Protein AF-A0AAV5U5D6-F1 (afdb_monomer_lite)

InterPro domains:
  IPR008250 P-type ATPase, A domain superfamily [SSF81653] (46-178)

pLDDT: mean 78.13, std 19.95, range [29.25, 97.38]

Sequence (216 aa):
QSSGNVTSRKIIIGVAEGLPNKIATTKFNPQTSPYGPQSCSLPLLLQAGMIVYVTKGVSFPADLVLLSSSEPAGIAYIETSNLDGETNLKIRKGLPQTAALVHYDQITTELRDTPVYCEQPNKRLYSFQGSMQLAVRGGGASLLFLSDKSMFLQRGARLRNTDWVYGLVVYAGKETKCMLNSVQTKRKIARIHRLANYLMVCQFGMLLMATITYTY

Structure (mmCIF, N/CA/C/O backbone):
data_AF-A0AAV5U5D6-F1
#
_entry.id   AF-A0AAV5U5D6-F1
#
loop_
_atom_site.group_PDB
_atom_site.id
_atom_site.type_symbol
_atom_site.label_atom_id
_atom_site.label_alt_id
_atom_site.label_comp_id
_atom_site.label_asym_id
_atom_site.label_entity_id
_atom_site.label_seq_id
_atom_site.pdbx_PDB_ins_code
_atom_site.Cartn_x
_atom_site.Cartn_y
_atom_site.Cartn_z
_atom_site.occupancy
_atom_site.B_iso_or_equiv
_atom_site.auth_seq_id
_atom_site.auth_comp_id
_atom_site.auth_asym_id
_atom_site.auth_atom_id
_atom_site.pdbx_PDB_model_num
ATOM 1 N N . GLN A 1 1 ? 22.439 24.028 0.280 1.00 32.72 1 GLN A N 1
ATOM 2 C CA . GLN A 1 1 ? 20.984 23.882 0.517 1.00 32.72 1 GLN A CA 1
ATOM 3 C C . GLN A 1 1 ? 20.766 22.583 1.280 1.00 32.72 1 GLN A C 1
ATOM 5 O O . GLN A 1 1 ? 21.447 21.609 0.998 1.00 32.72 1 GLN A O 1
ATOM 10 N N . SER A 1 2 ? 19.961 22.639 2.338 1.00 32.94 2 SER A N 1
ATOM 11 C CA . SER A 1 2 ? 20.027 21.814 3.552 1.00 32.94 2 SER A CA 1
ATOM 12 C C . SER A 1 2 ? 19.988 20.292 3.354 1.00 32.94 2 SER A C 1
ATOM 14 O O . SER A 1 2 ? 18.965 19.731 2.962 1.00 32.94 2 SER A O 1
ATOM 16 N N . SER A 1 3 ? 21.069 19.634 3.775 1.00 35.28 3 SER A N 1
ATOM 17 C CA . SER A 1 3 ? 21.125 18.226 4.166 1.00 35.28 3 SER A CA 1
ATOM 18 C C . SER A 1 3 ? 20.273 18.004 5.424 1.00 35.28 3 SER A C 1
ATOM 20 O O . SER A 1 3 ? 20.767 18.027 6.551 1.00 35.28 3 SER A O 1
ATOM 22 N N . GLY A 1 4 ? 18.962 17.866 5.248 1.00 34.88 4 GLY A N 1
ATOM 23 C CA . GLY A 1 4 ? 18.071 17.436 6.318 1.00 34.88 4 GLY A CA 1
ATOM 24 C C . GLY A 1 4 ? 18.266 15.945 6.563 1.00 34.88 4 GLY A C 1
ATOM 25 O O . GLY A 1 4 ? 18.045 15.147 5.656 1.00 34.88 4 GLY A O 1
ATOM 26 N N . ASN A 1 5 ? 18.668 15.581 7.781 1.00 38.53 5 ASN A N 1
ATOM 27 C CA . ASN A 1 5 ? 18.588 14.225 8.323 1.00 38.53 5 ASN A CA 1
ATOM 28 C C . ASN A 1 5 ? 17.146 13.704 8.200 1.00 38.53 5 ASN A C 1
ATOM 30 O O . ASN A 1 5 ? 16.346 13.813 9.130 1.00 38.53 5 ASN A O 1
ATOM 34 N N . VAL A 1 6 ? 16.785 13.144 7.047 1.00 50.19 6 VAL A N 1
ATOM 35 C CA . VAL A 1 6 ? 15.585 12.322 6.935 1.00 50.19 6 VAL A CA 1
ATOM 36 C C . VAL A 1 6 ? 15.955 11.007 7.596 1.00 50.19 6 VAL A C 1
ATOM 38 O O . VAL A 1 6 ? 16.771 10.245 7.079 1.00 50.19 6 VAL A O 1
ATOM 41 N N . THR A 1 7 ? 15.393 10.781 8.778 1.00 54.94 7 THR A N 1
ATOM 42 C CA . THR A 1 7 ? 15.431 9.514 9.505 1.00 54.94 7 THR A CA 1
ATOM 43 C C . THR A 1 7 ? 14.813 8.429 8.621 1.00 54.94 7 THR A C 1
ATOM 45 O O . THR A 1 7 ? 13.613 8.165 8.653 1.00 54.94 7 THR A O 1
ATOM 48 N N . SER A 1 8 ? 15.630 7.871 7.734 1.00 68.00 8 SER A N 1
ATOM 49 C CA . SER A 1 8 ? 15.205 6.941 6.700 1.00 68.00 8 SER A CA 1
ATOM 50 C C . SER A 1 8 ? 15.254 5.522 7.249 1.00 68.00 8 SER A C 1
ATOM 52 O O . SER A 1 8 ? 16.261 5.066 7.790 1.00 68.00 8 SER A O 1
ATOM 54 N N . ARG A 1 9 ? 14.133 4.813 7.140 1.00 83.88 9 ARG A N 1
ATOM 55 C CA . ARG A 1 9 ? 14.055 3.387 7.439 1.00 83.88 9 ARG A CA 1
ATOM 56 C C . ARG A 1 9 ? 14.695 2.635 6.280 1.00 83.88 9 ARG A C 1
ATOM 58 O O . ARG A 1 9 ? 14.272 2.800 5.138 1.00 83.88 9 ARG A O 1
ATOM 65 N N . LYS A 1 10 ? 15.678 1.789 6.583 1.00 84.56 10 LYS A N 1
ATOM 66 C CA . LYS A 1 10 ? 16.226 0.822 5.630 1.00 84.56 10 LYS A CA 1
ATOM 67 C C . LYS A 1 10 ? 15.355 -0.435 5.629 1.00 84.56 10 LYS A C 1
ATOM 69 O O . LYS A 1 10 ? 15.105 -1.022 6.679 1.00 84.56 10 LYS A O 1
ATOM 74 N N . ILE A 1 11 ? 14.913 -0.838 4.450 1.00 84.31 11 ILE A N 1
ATOM 75 C CA . ILE A 1 11 ? 14.209 -2.083 4.154 1.00 84.31 11 ILE A CA 1
ATOM 76 C C . ILE A 1 11 ? 15.099 -2.856 3.184 1.00 84.31 11 ILE A C 1
ATOM 78 O O . ILE A 1 11 ? 15.658 -2.270 2.261 1.00 84.31 11 ILE A O 1
ATOM 82 N N . ILE A 1 12 ? 15.261 -4.155 3.394 1.00 80.94 12 ILE A N 1
ATOM 83 C CA . ILE A 1 12 ? 15.965 -5.027 2.451 1.00 80.94 12 ILE A CA 1
ATOM 84 C C . ILE A 1 12 ? 14.901 -5.869 1.764 1.00 80.94 12 ILE A C 1
ATOM 86 O O . ILE A 1 12 ? 14.032 -6.423 2.439 1.00 80.94 12 ILE A O 1
ATOM 90 N N . ILE A 1 13 ? 14.934 -5.916 0.433 1.00 81.75 13 ILE A N 1
ATOM 91 C CA . ILE A 1 13 ? 13.999 -6.741 -0.325 1.00 81.75 13 ILE A CA 1
ATOM 92 C C . ILE A 1 13 ? 14.334 -8.209 -0.062 1.00 81.75 13 ILE A C 1
ATOM 94 O O . ILE A 1 13 ? 15.381 -8.709 -0.469 1.00 81.75 13 ILE A O 1
ATOM 98 N N . GLY A 1 14 ? 13.431 -8.881 0.648 1.00 64.50 14 GLY A N 1
ATOM 99 C CA . GLY A 1 14 ? 13.545 -10.286 1.000 1.00 64.50 14 GLY A CA 1
ATOM 100 C C . GLY A 1 14 ? 12.638 -11.135 0.121 1.00 64.50 14 GLY A C 1
ATOM 101 O O . GLY A 1 14 ? 11.445 -10.858 -0.024 1.00 64.50 14 GLY A O 1
ATOM 102 N N . VAL A 1 15 ? 13.189 -12.215 -0.429 1.00 53.34 15 VAL A N 1
ATOM 103 C CA . VAL A 1 15 ? 12.381 -13.310 -0.972 1.00 53.34 15 VAL A CA 1
ATOM 104 C C . VAL A 1 15 ? 11.972 -14.169 0.220 1.00 53.34 15 VAL A C 1
ATOM 106 O O . VAL A 1 15 ? 12.831 -14.670 0.937 1.00 53.34 15 VAL A O 1
ATOM 109 N N . ALA A 1 16 ? 10.671 -14.307 0.480 1.00 45.00 16 ALA A N 1
ATOM 110 C CA . ALA A 1 16 ? 10.190 -15.119 1.594 1.00 45.00 16 ALA A CA 1
ATOM 111 C C . ALA A 1 16 ? 10.529 -16.601 1.353 1.00 45.00 16 ALA A C 1
ATOM 113 O O . ALA A 1 16 ? 9.818 -17.319 0.646 1.00 45.00 16 ALA A O 1
ATOM 114 N N . GLU A 1 17 ? 11.643 -17.066 1.912 1.00 37.22 17 GLU A N 1
ATOM 115 C CA . GLU A 1 17 ? 11.987 -18.481 1.957 1.00 37.22 17 GLU A CA 1
ATOM 116 C C . GLU A 1 17 ? 11.156 -19.140 3.071 1.00 37.22 17 GLU A C 1
ATOM 118 O O . GLU A 1 17 ? 11.328 -18.830 4.245 1.00 37.22 17 GLU A O 1
ATOM 123 N N . GLY A 1 18 ? 10.193 -20.002 2.707 1.00 35.28 18 GLY A N 1
ATOM 124 C CA . GLY A 1 18 ? 9.452 -20.831 3.673 1.00 35.28 18 GLY A CA 1
ATOM 125 C C . GLY A 1 18 ? 7.921 -20.716 3.696 1.00 35.28 18 GLY A C 1
ATOM 126 O O . GLY A 1 18 ? 7.297 -21.467 4.438 1.00 35.28 18 GLY A O 1
ATOM 127 N N . LEU A 1 19 ? 7.279 -19.861 2.887 1.00 38.91 19 LEU A N 1
ATOM 128 C CA . LEU A 1 19 ? 5.821 -19.947 2.688 1.00 38.91 19 LEU A CA 1
ATOM 129 C C . LEU A 1 19 ? 5.487 -20.883 1.509 1.00 38.91 19 LEU A C 1
ATOM 131 O O . LEU A 1 19 ? 5.973 -20.640 0.399 1.00 38.91 19 LEU A O 1
ATOM 135 N N . PRO A 1 20 ? 4.646 -21.923 1.695 1.00 33.41 20 PRO A N 1
ATOM 136 C CA . PRO A 1 20 ? 4.105 -22.682 0.576 1.00 33.41 20 PRO A CA 1
ATOM 137 C C . PRO A 1 20 ? 3.162 -21.744 -0.193 1.00 33.41 20 PRO A C 1
ATOM 139 O O . PRO A 1 20 ? 2.136 -21.324 0.338 1.00 33.41 20 PRO A O 1
ATOM 142 N N . ASN A 1 21 ? 3.555 -21.391 -1.423 1.00 37.56 21 ASN A N 1
ATOM 143 C CA . ASN A 1 21 ? 3.102 -20.258 -2.253 1.00 37.56 21 ASN A CA 1
ATOM 144 C C . ASN A 1 21 ? 3.881 -18.957 -1.967 1.00 37.56 21 ASN A C 1
ATOM 146 O O . ASN A 1 21 ? 3.427 -18.078 -1.243 1.00 37.56 21 ASN A O 1
ATOM 150 N N . LYS A 1 22 ? 5.075 -18.847 -2.573 1.00 37.44 22 LYS A N 1
ATOM 151 C CA . LYS A 1 22 ? 6.131 -17.818 -2.392 1.00 37.44 22 LYS A CA 1
ATOM 152 C C . LYS A 1 22 ? 5.816 -16.398 -2.893 1.00 37.44 22 LYS A C 1
ATOM 154 O O . LYS A 1 22 ? 6.703 -15.622 -3.248 1.00 37.44 22 LYS A O 1
ATOM 159 N N . ILE A 1 23 ? 4.553 -16.026 -2.881 1.00 40.62 23 ILE A N 1
ATOM 160 C CA . ILE A 1 23 ? 4.107 -14.641 -2.920 1.00 40.62 23 ILE A CA 1
ATOM 161 C C . ILE A 1 23 ? 2.974 -14.605 -1.903 1.00 40.62 23 ILE A C 1
ATOM 163 O O . ILE A 1 23 ? 2.219 -15.577 -1.819 1.00 40.62 23 ILE A O 1
ATOM 167 N N . ALA A 1 24 ? 2.780 -13.513 -1.161 1.00 41.91 24 ALA A N 1
ATOM 168 C CA . ALA A 1 24 ? 1.456 -13.241 -0.601 1.00 41.91 24 ALA A CA 1
ATOM 169 C C . ALA A 1 24 ? 0.502 -13.007 -1.784 1.00 41.91 24 ALA A C 1
ATOM 171 O O . ALA A 1 24 ? 0.127 -11.891 -2.125 1.00 41.91 24 ALA A O 1
ATOM 172 N N . THR A 1 25 ? 0.224 -14.089 -2.499 1.00 35.09 25 THR A N 1
ATOM 173 C CA . THR A 1 25 ? -0.679 -14.182 -3.610 1.00 35.09 25 THR A CA 1
ATOM 174 C C . THR A 1 25 ? -1.988 -14.174 -2.875 1.00 35.09 25 THR A C 1
ATOM 176 O O . THR A 1 25 ? -2.384 -15.168 -2.269 1.00 35.09 25 THR A O 1
ATOM 179 N N . THR A 1 26 ? -2.673 -13.046 -2.893 1.00 34.69 26 THR A N 1
ATOM 180 C CA . THR A 1 26 ? -4.101 -13.007 -2.614 1.00 34.69 26 THR A CA 1
ATOM 181 C C . THR A 1 26 ? -4.854 -13.730 -3.741 1.00 34.69 26 THR A C 1
ATOM 183 O O . THR A 1 26 ? -5.812 -13.214 -4.298 1.00 34.69 26 THR A O 1
ATOM 186 N N . LYS A 1 27 ? -4.466 -14.969 -4.080 1.00 30.98 27 LYS A N 1
ATOM 187 C CA . LYS A 1 27 ? -5.416 -15.955 -4.585 1.00 30.98 27 LYS A CA 1
ATOM 188 C C . LYS A 1 27 ? -6.110 -16.514 -3.351 1.00 30.98 27 LYS A C 1
ATOM 190 O O . LYS A 1 27 ? -5.747 -17.559 -2.823 1.00 30.98 27 LYS A O 1
ATOM 195 N N . PHE A 1 28 ? -7.078 -15.752 -2.850 1.00 35.19 28 PHE A N 1
ATOM 196 C CA . PHE A 1 28 ? -8.050 -16.269 -1.900 1.00 35.19 28 PHE A CA 1
ATOM 197 C C . PHE A 1 28 ? -8.849 -17.357 -2.626 1.00 35.19 28 PHE A C 1
ATOM 199 O O . PHE A 1 28 ? -9.704 -17.047 -3.452 1.00 35.19 28 PHE A O 1
ATOM 206 N N . ASN A 1 29 ? -8.516 -18.625 -2.376 1.00 32.53 29 ASN A N 1
ATOM 207 C CA . ASN A 1 29 ? -9.376 -19.748 -2.723 1.00 32.53 29 ASN A CA 1
ATOM 208 C C . ASN A 1 29 ? -10.283 -20.024 -1.509 1.00 32.53 29 ASN A C 1
ATOM 210 O O . ASN A 1 29 ? -9.790 -20.552 -0.508 1.00 32.53 29 ASN A O 1
ATOM 214 N N . PRO A 1 30 ? -11.578 -19.659 -1.554 1.00 35.41 30 PRO A N 1
ATOM 215 C CA . PRO A 1 30 ? -12.487 -19.809 -0.417 1.00 35.41 30 PRO A CA 1
ATOM 216 C C . PRO A 1 30 ? -12.684 -21.262 0.035 1.00 35.41 30 PRO A C 1
ATOM 218 O O . PRO A 1 30 ? -13.179 -21.476 1.137 1.00 35.41 30 PRO A O 1
ATOM 221 N N . GLN A 1 31 ? -12.308 -22.254 -0.781 1.00 34.28 31 GLN A N 1
ATOM 222 C CA . GLN A 1 31 ? -12.558 -23.669 -0.488 1.00 34.28 31 GLN A CA 1
ATOM 223 C C . GLN A 1 31 ? -11.378 -24.426 0.139 1.00 34.28 31 GLN A C 1
ATOM 225 O O . GLN A 1 31 ? -11.575 -25.528 0.637 1.00 34.28 31 GLN A O 1
ATOM 230 N N . THR A 1 32 ? -10.168 -23.856 0.169 1.00 37.34 32 THR A N 1
ATOM 231 C CA . THR A 1 32 ? -8.974 -24.520 0.743 1.00 37.34 32 THR A CA 1
ATOM 232 C C . THR A 1 32 ? -8.422 -23.818 1.984 1.00 37.34 32 THR A C 1
ATOM 234 O O . THR A 1 32 ? -7.320 -24.127 2.431 1.00 37.34 32 THR A O 1
ATOM 237 N N . SER A 1 33 ? -9.152 -22.846 2.539 1.00 33.34 33 SER A N 1
ATOM 238 C CA . SER A 1 33 ? -8.750 -22.160 3.768 1.00 33.34 33 SER A CA 1
ATOM 239 C C . SER A 1 33 ? -9.147 -22.995 4.994 1.00 33.34 33 SER A C 1
ATOM 241 O O . SER A 1 33 ? -10.335 -23.272 5.158 1.00 33.34 33 SER A O 1
ATOM 243 N N . PRO A 1 34 ? -8.213 -23.344 5.902 1.00 31.61 34 PRO A N 1
ATOM 244 C CA . PRO A 1 34 ? -8.546 -24.001 7.172 1.00 31.61 34 PRO A CA 1
ATOM 245 C C . PRO A 1 34 ? -9.356 -23.097 8.124 1.00 31.61 34 PRO A C 1
ATOM 247 O O . PRO 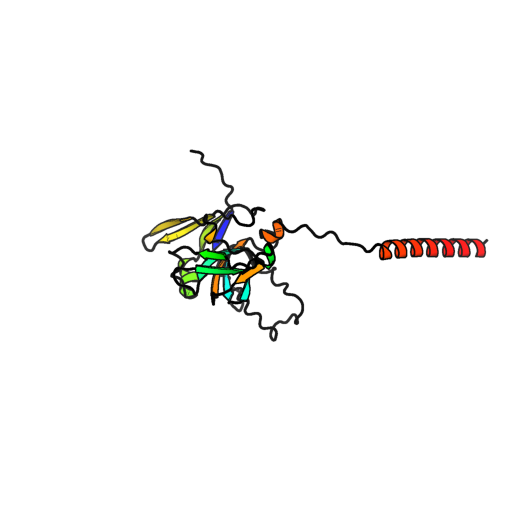A 1 34 ? -9.842 -23.555 9.153 1.00 31.61 34 PRO A O 1
ATOM 250 N N . TYR A 1 35 ? -9.536 -21.822 7.768 1.00 30.12 35 TYR A N 1
ATOM 251 C CA . TYR A 1 35 ? -10.396 -20.859 8.447 1.00 30.12 35 TYR A CA 1
ATOM 252 C C . TYR A 1 35 ? -11.521 -20.479 7.478 1.00 30.12 35 TYR A C 1
ATOM 254 O O . TYR A 1 35 ? -11.240 -19.922 6.417 1.00 30.12 35 TYR A O 1
ATOM 262 N N . GLY A 1 36 ? -12.764 -20.848 7.797 1.00 29.25 36 GLY A N 1
ATOM 263 C CA . GLY A 1 36 ? -13.935 -20.740 6.916 1.00 29.25 36 GLY A CA 1
ATOM 264 C C . GLY A 1 36 ? -14.277 -19.325 6.396 1.00 29.25 36 GLY A C 1
ATOM 265 O O . GLY A 1 36 ? -13.514 -18.375 6.561 1.00 29.25 36 GLY A O 1
ATOM 266 N N . PRO A 1 37 ? -15.449 -19.142 5.758 1.00 29.48 37 PRO A N 1
ATOM 267 C CA . PRO A 1 37 ? -15.740 -18.013 4.866 1.00 29.48 37 PRO A CA 1
ATOM 268 C C . PRO A 1 37 ? -16.095 -16.692 5.581 1.00 29.48 37 PRO A C 1
ATOM 270 O O . PRO A 1 37 ? -16.902 -15.914 5.079 1.00 29.48 37 PRO A O 1
ATOM 273 N N . GLN A 1 38 ? -15.519 -16.403 6.750 1.00 30.67 38 GLN A N 1
ATOM 274 C CA . GLN A 1 38 ? -15.845 -15.207 7.529 1.00 30.67 38 GLN A CA 1
ATOM 275 C C . GLN A 1 38 ? -14.588 -14.382 7.826 1.00 30.67 38 GLN A C 1
ATOM 277 O O . GLN A 1 38 ? -13.703 -14.799 8.566 1.00 30.67 38 GLN A O 1
ATOM 282 N N . SER A 1 39 ? -14.568 -13.166 7.269 1.00 29.84 39 SER A N 1
ATOM 283 C CA . SER A 1 39 ? -13.652 -12.050 7.558 1.00 29.84 39 SER A CA 1
ATOM 284 C C . SER A 1 39 ? -12.154 -12.306 7.334 1.00 29.84 39 SER A C 1
ATOM 286 O O . SER A 1 39 ? -11.458 -12.875 8.165 1.00 29.84 39 SER A O 1
ATOM 288 N N . CYS A 1 40 ? -11.632 -11.772 6.224 1.00 36.31 40 CYS A N 1
ATOM 289 C CA . CYS A 1 40 ? -10.206 -11.679 5.912 1.00 36.31 40 CYS A CA 1
ATOM 290 C C . CYS A 1 40 ? -9.388 -11.060 7.063 1.00 36.31 40 CYS A C 1
ATOM 292 O O . CYS A 1 40 ? -9.195 -9.845 7.117 1.00 36.31 40 CYS A O 1
ATOM 294 N N . SER A 1 41 ? -8.823 -11.893 7.934 1.00 38.28 41 SER A N 1
ATOM 295 C CA . SER A 1 41 ? -7.729 -11.530 8.834 1.00 38.28 41 SER A CA 1
ATOM 296 C C . SER A 1 41 ? -6.426 -12.202 8.384 1.00 38.28 41 SER A C 1
ATOM 298 O O . SER A 1 41 ? -5.793 -12.939 9.130 1.00 38.28 41 SER A O 1
ATOM 300 N N . LEU A 1 42 ? -5.988 -11.884 7.162 1.00 47.47 42 LEU A N 1
ATOM 301 C CA . LEU A 1 42 ? -4.634 -12.149 6.654 1.00 47.47 42 LEU A CA 1
ATOM 302 C C . LEU A 1 42 ? -3.558 -11.059 6.952 1.00 47.47 42 LEU A C 1
ATOM 304 O O . LEU A 1 42 ? -2.478 -11.161 6.375 1.00 47.47 42 LEU A O 1
ATOM 308 N N . PRO A 1 43 ? -3.731 -10.014 7.806 1.00 47.50 43 PRO A N 1
ATOM 309 C CA . PRO A 1 43 ? -2.700 -8.981 7.955 1.00 47.50 43 PRO A CA 1
ATOM 310 C C . PRO A 1 43 ? -1.512 -9.394 8.847 1.00 47.50 43 PRO A C 1
ATOM 312 O O . PRO A 1 43 ? -0.701 -8.532 9.170 1.00 47.50 43 PRO A O 1
ATOM 315 N N . LEU A 1 44 ? -1.398 -10.661 9.273 1.00 50.03 44 LEU A N 1
ATOM 316 C CA . LEU A 1 44 ? -0.410 -11.077 10.281 1.00 50.03 44 LEU A CA 1
ATOM 317 C C . LEU A 1 44 ? 0.936 -11.583 9.727 1.00 50.03 44 LEU A C 1
ATOM 319 O O . LEU A 1 44 ? 1.887 -11.667 10.495 1.00 50.03 44 LEU A O 1
ATOM 323 N N . LEU A 1 45 ? 1.043 -11.891 8.428 1.00 67.75 45 LEU A N 1
ATOM 324 C CA . LEU A 1 45 ? 2.276 -12.446 7.832 1.00 67.75 45 LEU A CA 1
ATOM 325 C C . LEU A 1 45 ? 3.028 -11.482 6.905 1.00 67.75 45 LEU A C 1
ATOM 327 O O . LEU A 1 45 ? 4.156 -11.767 6.517 1.00 67.75 45 LEU A O 1
ATOM 331 N N . LEU A 1 46 ? 2.426 -10.352 6.531 1.00 77.25 46 LEU A N 1
ATOM 332 C CA . LEU A 1 46 ? 3.072 -9.388 5.642 1.00 77.25 46 LEU A CA 1
ATOM 333 C C . LEU A 1 46 ? 4.062 -8.521 6.418 1.00 77.25 46 LEU A C 1
ATOM 335 O O . LEU A 1 46 ? 3.696 -7.882 7.405 1.00 77.25 46 LEU A O 1
ATOM 339 N N . GLN A 1 47 ? 5.295 -8.460 5.929 1.00 83.94 47 GLN A N 1
ATOM 340 C CA . GLN A 1 47 ? 6.364 -7.632 6.475 1.00 83.94 47 GLN A CA 1
ATOM 341 C C . GLN A 1 47 ? 6.917 -6.688 5.404 1.00 83.94 47 GLN A C 1
ATOM 343 O O . GLN A 1 47 ? 6.816 -6.947 4.202 1.00 83.94 47 GLN A O 1
ATOM 348 N N . ALA A 1 48 ? 7.490 -5.569 5.850 1.00 86.19 48 ALA A N 1
ATOM 349 C CA . ALA A 1 48 ? 8.188 -4.643 4.967 1.00 86.19 48 ALA A CA 1
ATOM 350 C C . ALA A 1 48 ? 9.376 -5.350 4.294 1.00 86.19 48 ALA A C 1
ATOM 352 O O . ALA A 1 48 ? 10.123 -6.061 4.961 1.00 86.19 48 ALA A O 1
ATOM 353 N N . GLY A 1 49 ? 9.545 -5.152 2.986 1.00 84.12 49 GLY A N 1
ATOM 354 C CA . GLY A 1 49 ? 10.579 -5.817 2.184 1.00 84.12 49 GLY A CA 1
ATOM 355 C C . GLY A 1 49 ? 10.085 -7.018 1.379 1.00 84.12 49 GLY A C 1
ATOM 356 O O . GLY A 1 49 ? 10.813 -7.499 0.517 1.00 84.12 49 GLY A O 1
ATOM 357 N N . MET A 1 50 ? 8.850 -7.480 1.596 1.00 84.31 50 MET A N 1
ATOM 358 C CA . MET A 1 50 ? 8.257 -8.547 0.785 1.00 84.31 50 MET A CA 1
ATOM 359 C C . MET A 1 50 ? 7.714 -8.011 -0.543 1.00 84.31 50 MET A C 1
ATOM 361 O O . MET A 1 50 ? 7.103 -6.942 -0.589 1.00 84.31 50 MET A O 1
ATOM 365 N N . ILE A 1 51 ? 7.858 -8.796 -1.610 1.00 84.88 51 ILE A N 1
ATOM 366 C CA . ILE A 1 51 ? 7.185 -8.549 -2.890 1.00 84.88 51 ILE A CA 1
ATOM 367 C C . ILE A 1 51 ? 5.832 -9.266 -2.886 1.00 84.88 51 ILE A C 1
ATOM 369 O O . ILE A 1 51 ? 5.731 -10.440 -2.523 1.00 84.88 51 ILE A O 1
ATOM 373 N N . VAL A 1 52 ? 4.786 -8.559 -3.302 1.00 85.31 52 VAL A N 1
ATOM 374 C CA . VAL A 1 52 ? 3.426 -9.087 -3.423 1.00 85.31 52 VAL A CA 1
ATOM 375 C C . VAL A 1 52 ? 2.933 -8.986 -4.858 1.00 85.31 52 VAL A C 1
ATOM 377 O O . VAL A 1 52 ? 3.262 -8.045 -5.576 1.00 85.31 52 VAL A O 1
ATOM 380 N N . TYR A 1 53 ? 2.122 -9.959 -5.256 1.00 86.12 53 TYR A N 1
ATOM 381 C CA . TYR A 1 53 ? 1.454 -10.011 -6.549 1.00 86.12 53 TYR A CA 1
ATOM 382 C C . TYR A 1 53 ? -0.039 -9.854 -6.316 1.00 86.12 53 TYR A C 1
ATOM 384 O O . TYR A 1 53 ? -0.649 -10.658 -5.604 1.00 86.12 53 TYR A O 1
ATOM 392 N N . VAL A 1 54 ? -0.615 -8.807 -6.894 1.00 85.75 54 VAL A N 1
ATOM 393 C CA . VAL A 1 54 ? -2.023 -8.458 -6.706 1.00 85.75 54 VAL A CA 1
ATOM 394 C C . VAL A 1 54 ? -2.724 -8.502 -8.049 1.00 85.75 54 VAL A C 1
ATOM 396 O O . VAL A 1 54 ? -2.260 -7.908 -9.015 1.00 85.75 54 VAL A O 1
ATOM 399 N N . THR A 1 55 ? -3.845 -9.213 -8.096 1.00 88.75 55 THR A N 1
ATOM 400 C CA . THR A 1 55 ? -4.670 -9.386 -9.292 1.00 88.75 55 THR A CA 1
ATOM 401 C C . THR A 1 55 ? -5.808 -8.369 -9.349 1.00 88.75 55 THR A C 1
ATOM 403 O O . THR A 1 55 ? -6.187 -7.747 -8.349 1.00 88.75 55 THR A O 1
ATOM 406 N N . LYS A 1 56 ? -6.370 -8.196 -10.544 1.00 88.69 56 LYS A N 1
ATOM 407 C CA . LYS A 1 56 ? -7.492 -7.295 -10.814 1.00 88.69 56 LYS A CA 1
ATOM 408 C C . LYS A 1 56 ? -8.659 -7.511 -9.863 1.00 88.69 56 LYS A C 1
ATOM 410 O O . LYS A 1 56 ? -9.092 -8.632 -9.610 1.00 88.69 56 LYS A O 1
ATOM 415 N N . GLY A 1 57 ? -9.222 -6.409 -9.380 1.00 86.38 57 GLY A N 1
ATOM 416 C CA . GLY A 1 57 ? -10.398 -6.426 -8.522 1.00 86.38 57 GLY A CA 1
ATOM 417 C C . GLY A 1 57 ? -10.113 -6.799 -7.069 1.00 86.38 57 GLY A C 1
ATOM 418 O O . GLY A 1 57 ? -11.071 -6.879 -6.299 1.00 86.38 57 GLY A O 1
ATOM 419 N N . VAL A 1 58 ? -8.852 -6.968 -6.664 1.00 87.56 58 VAL A N 1
ATOM 420 C CA . VAL A 1 58 ? -8.456 -7.196 -5.268 1.00 87.56 58 VAL A CA 1
ATOM 421 C C . VAL A 1 58 ? -7.975 -5.887 -4.631 1.00 87.56 58 VAL A C 1
ATOM 423 O O . VAL A 1 58 ? -7.385 -5.031 -5.295 1.00 87.56 58 VAL A O 1
ATOM 426 N N . SER A 1 59 ? -8.260 -5.708 -3.339 1.00 88.69 59 SER A N 1
ATOM 427 C CA . SER A 1 59 ? -7.744 -4.583 -2.551 1.00 88.69 59 SER A CA 1
ATOM 428 C C . SER A 1 59 ? -6.333 -4.856 -2.037 1.00 88.69 59 SER A C 1
ATOM 430 O O . SER A 1 59 ? -6.028 -5.969 -1.607 1.00 88.69 59 SER A O 1
ATOM 432 N N . PHE A 1 60 ? -5.481 -3.831 -2.022 1.00 91.25 60 PHE A N 1
ATOM 433 C CA . PHE A 1 60 ? -4.110 -3.970 -1.538 1.00 91.25 60 PHE A CA 1
ATOM 434 C C . PHE A 1 60 ? -4.083 -4.291 -0.034 1.00 91.25 60 PHE A C 1
ATOM 436 O O . PHE A 1 60 ? -4.736 -3.594 0.753 1.00 91.25 60 PHE A O 1
ATOM 443 N N . PRO A 1 61 ? -3.330 -5.322 0.394 1.00 86.81 61 PRO A N 1
ATOM 444 C CA . PRO A 1 61 ? -3.320 -5.769 1.787 1.00 86.81 61 PRO A CA 1
ATOM 445 C C . PRO A 1 61 ? -2.447 -4.894 2.704 1.00 86.81 61 PRO A C 1
ATOM 447 O O . PRO A 1 61 ? -2.638 -4.884 3.920 1.00 86.81 61 PRO A O 1
ATOM 450 N N . ALA A 1 62 ? -1.503 -4.156 2.124 1.00 91.12 62 ALA A N 1
ATOM 451 C CA . ALA A 1 62 ? -0.517 -3.316 2.792 1.00 91.12 62 ALA A CA 1
ATOM 452 C C . ALA A 1 62 ? -0.217 -2.084 1.921 1.00 91.12 62 ALA A C 1
ATOM 454 O O . ALA A 1 62 ? -0.759 -1.969 0.821 1.00 91.12 62 ALA A O 1
ATOM 455 N N . ASP A 1 63 ? 0.619 -1.171 2.411 1.00 92.62 63 ASP A N 1
ATOM 456 C CA . ASP A 1 63 ? 1.083 -0.042 1.607 1.00 92.62 63 ASP A CA 1
ATOM 457 C C . ASP A 1 63 ? 2.264 -0.490 0.746 1.00 92.62 63 ASP A C 1
ATOM 459 O O . ASP A 1 63 ? 3.284 -0.955 1.271 1.00 92.62 63 ASP A O 1
ATOM 463 N N . LEU A 1 64 ? 2.111 -0.359 -0.570 1.00 92.31 64 LEU A N 1
ATOM 464 C CA . LEU A 1 64 ? 3.043 -0.888 -1.554 1.00 92.31 64 LEU A CA 1
ATOM 465 C C . LEU A 1 64 ? 3.650 0.222 -2.413 1.00 92.31 64 LEU A C 1
ATOM 467 O O . LEU A 1 64 ? 3.038 1.264 -2.648 1.00 92.31 64 LEU A O 1
ATOM 471 N N . VAL A 1 65 ? 4.831 -0.043 -2.953 1.00 92.62 65 VAL A N 1
ATOM 472 C CA . VAL A 1 65 ? 5.410 0.706 -4.073 1.00 92.62 65 VAL A CA 1
ATOM 473 C C . VAL A 1 65 ? 5.267 -0.132 -5.333 1.00 92.62 65 VAL A C 1
ATOM 475 O O . VAL A 1 65 ? 5.635 -1.307 -5.334 1.00 92.62 65 VAL A O 1
ATOM 478 N N . LEU A 1 66 ? 4.713 0.462 -6.390 1.00 92.94 66 LEU A N 1
ATOM 479 C CA . LEU A 1 66 ? 4.529 -0.200 -7.678 1.00 92.94 66 LEU A CA 1
ATOM 480 C C . LEU A 1 66 ? 5.888 -0.476 -8.335 1.00 92.94 66 LEU A C 1
ATOM 482 O O . LEU A 1 66 ? 6.631 0.456 -8.643 1.00 92.94 66 LEU A O 1
ATOM 486 N N . LEU A 1 67 ? 6.191 -1.756 -8.557 1.00 89.88 67 LEU A N 1
ATOM 487 C CA . LEU A 1 67 ? 7.400 -2.194 -9.255 1.00 89.88 67 LEU A CA 1
ATOM 488 C C . LEU A 1 67 ? 7.107 -2.421 -10.738 1.00 89.88 67 LEU A C 1
ATOM 490 O O . LEU A 1 67 ? 7.772 -1.854 -11.601 1.00 89.88 67 LEU A O 1
ATOM 494 N N . SER A 1 68 ? 6.093 -3.236 -11.020 1.00 90.19 68 SER A N 1
ATOM 495 C CA . SER A 1 68 ? 5.731 -3.672 -12.366 1.00 90.19 68 SER A CA 1
ATOM 496 C C . SER A 1 68 ? 4.229 -3.936 -12.452 1.00 90.19 68 SER A C 1
ATOM 498 O O . SER A 1 68 ? 3.566 -4.163 -11.436 1.00 90.19 68 SER A O 1
ATOM 500 N N . SER A 1 69 ? 3.686 -3.871 -13.660 1.00 92.12 69 SER A N 1
ATOM 501 C CA . SER A 1 69 ? 2.257 -3.962 -13.948 1.00 92.12 69 SER A CA 1
ATOM 502 C C . SER A 1 69 ? 2.024 -4.681 -15.272 1.00 92.12 69 SER A C 1
ATOM 504 O O . SER A 1 69 ? 2.926 -4.738 -16.106 1.00 92.12 69 SER A O 1
ATOM 506 N N . SER A 1 70 ? 0.807 -5.182 -15.480 1.00 91.00 70 SER A N 1
ATOM 507 C CA . SER A 1 70 ? 0.373 -5.737 -16.765 1.00 91.00 70 SER A CA 1
ATOM 508 C C . SER A 1 70 ? 0.275 -4.691 -17.878 1.00 91.00 70 SER A C 1
ATOM 510 O O . SER A 1 70 ? 0.383 -5.041 -19.049 1.00 91.00 70 SER A O 1
ATOM 512 N N . GLU A 1 71 ? 0.037 -3.423 -17.530 1.00 92.75 71 GLU A N 1
ATOM 513 C CA . GLU A 1 71 ? -0.100 -2.346 -18.514 1.00 92.75 71 GLU A CA 1
ATOM 514 C C . GLU A 1 71 ? 1.263 -1.853 -19.023 1.00 92.75 71 GLU A C 1
ATOM 516 O O . GLU A 1 71 ? 2.247 -1.821 -18.267 1.00 92.75 71 GLU A O 1
ATOM 521 N N . PRO A 1 72 ? 1.329 -1.374 -20.279 1.00 86.31 72 PRO A N 1
ATOM 522 C CA . PRO A 1 72 ? 2.550 -0.804 -20.829 1.00 86.31 72 PRO A CA 1
ATOM 523 C C . PRO A 1 72 ? 3.052 0.376 -19.985 1.00 86.31 72 PRO A C 1
ATOM 525 O O . PRO A 1 72 ? 2.287 1.114 -19.363 1.00 86.31 72 PRO A O 1
ATOM 528 N N . ALA A 1 73 ? 4.375 0.558 -19.974 1.00 83.94 73 ALA A N 1
ATOM 529 C CA . ALA A 1 73 ? 5.069 1.585 -19.190 1.00 83.94 73 ALA A CA 1
ATOM 530 C C . ALA A 1 73 ? 4.879 1.489 -17.658 1.00 83.94 73 ALA A C 1
ATOM 532 O O . ALA A 1 73 ? 5.144 2.466 -16.951 1.00 83.94 73 ALA A O 1
ATOM 533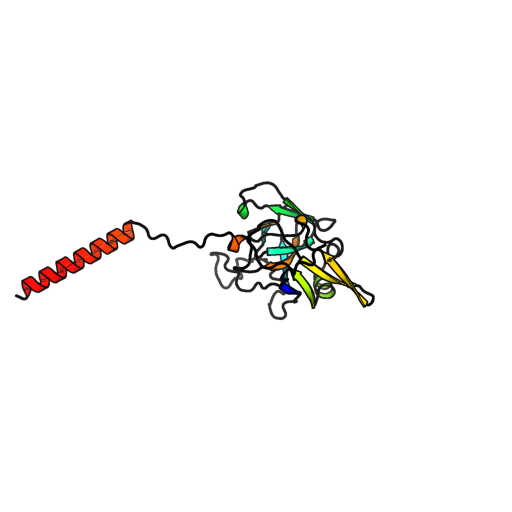 N N . GLY A 1 74 ? 4.450 0.330 -17.139 1.00 87.31 74 GLY A N 1
ATOM 534 C CA . GLY A 1 74 ? 4.335 0.081 -15.700 1.00 87.31 74 GLY A CA 1
ATOM 535 C C . GLY A 1 74 ? 3.231 0.903 -15.037 1.00 87.31 74 GLY A C 1
ATOM 536 O O . GLY A 1 74 ? 3.396 1.358 -13.904 1.00 87.31 74 GLY A O 1
ATOM 537 N N . ILE A 1 75 ? 2.134 1.152 -15.753 1.00 92.88 75 ILE A N 1
ATOM 538 C CA . ILE A 1 75 ? 0.990 1.923 -15.259 1.00 92.88 75 ILE A CA 1
ATOM 539 C C . ILE A 1 75 ? 0.026 1.002 -14.500 1.00 92.88 75 ILE A C 1
ATOM 541 O O . ILE A 1 75 ? -0.150 -0.153 -14.854 1.00 92.88 75 ILE A O 1
ATOM 545 N N . ALA A 1 76 ? -0.621 1.491 -13.449 1.00 93.88 76 ALA A N 1
ATOM 546 C CA . ALA A 1 76 ? -1.699 0.784 -12.770 1.00 93.88 76 ALA A CA 1
ATOM 547 C C . ALA A 1 76 ? -2.849 1.744 -12.470 1.00 93.88 76 ALA A C 1
ATOM 549 O O . ALA A 1 76 ? -2.622 2.873 -12.024 1.00 93.88 76 ALA A O 1
ATOM 550 N N . TYR A 1 77 ? -4.085 1.288 -12.662 1.00 94.81 77 TYR A N 1
ATOM 551 C CA . TYR A 1 77 ? -5.263 2.058 -12.277 1.00 94.81 77 TYR A CA 1
ATOM 552 C C . TYR A 1 77 ? -5.785 1.566 -10.930 1.00 94.81 77 TYR A C 1
ATOM 554 O O . TYR A 1 77 ? -6.033 0.376 -10.719 1.00 94.81 77 TYR A O 1
ATOM 562 N N . ILE A 1 78 ? -5.953 2.494 -9.992 1.00 94.06 78 ILE A N 1
ATOM 563 C CA . ILE A 1 78 ? -6.445 2.177 -8.654 1.00 94.06 78 ILE A CA 1
ATOM 564 C C . ILE A 1 78 ? -7.713 2.957 -8.342 1.00 94.06 78 ILE A C 1
ATOM 566 O O . ILE A 1 78 ? -7.843 4.134 -8.667 1.00 94.06 78 ILE A O 1
ATOM 570 N N . GLU A 1 79 ? -8.639 2.296 -7.670 1.00 93.31 79 GLU A N 1
ATOM 571 C CA . GLU A 1 79 ? -9.848 2.891 -7.119 1.00 93.31 79 GLU A CA 1
ATOM 572 C C . GLU A 1 79 ? -9.637 3.119 -5.615 1.00 93.31 79 GLU A C 1
ATOM 574 O O . GLU A 1 79 ? -9.271 2.187 -4.890 1.00 93.31 79 GLU A O 1
ATOM 579 N N . THR A 1 80 ? -9.846 4.351 -5.139 1.00 90.56 80 THR A N 1
ATOM 580 C CA . THR A 1 80 ? -9.668 4.723 -3.722 1.00 90.56 80 THR A CA 1
ATOM 581 C C . THR A 1 80 ? -10.980 4.939 -2.974 1.00 90.56 80 THR A C 1
ATOM 583 O O . THR A 1 80 ? -10.944 5.388 -1.835 1.00 90.56 80 THR A O 1
ATOM 586 N N . SER A 1 81 ? -12.116 4.521 -3.536 1.00 89.56 81 SER A N 1
ATOM 587 C CA . SER A 1 81 ? -13.452 4.679 -2.939 1.00 89.56 81 SER A CA 1
ATOM 588 C C . SER A 1 81 ? -13.547 4.200 -1.480 1.00 89.56 81 SER A C 1
ATOM 590 O O . SER A 1 81 ? -14.232 4.816 -0.670 1.00 89.56 81 SER A O 1
ATOM 592 N N . ASN A 1 82 ? -12.782 3.171 -1.098 1.00 83.88 82 ASN A N 1
ATOM 593 C CA . ASN A 1 82 ? -12.700 2.666 0.281 1.00 83.88 82 ASN A CA 1
ATOM 594 C C . ASN A 1 82 ? -11.917 3.558 1.270 1.00 83.88 82 ASN A C 1
ATOM 596 O O . ASN A 1 82 ? -11.975 3.318 2.475 1.00 83.88 82 ASN A O 1
ATOM 600 N N . LEU A 1 83 ? -11.121 4.511 0.783 1.00 83.12 83 LEU A N 1
ATOM 601 C CA . LEU A 1 83 ? -10.222 5.352 1.580 1.00 83.12 83 LEU A CA 1
ATOM 602 C C . LEU A 1 83 ? -10.733 6.784 1.711 1.00 83.12 83 LEU A C 1
ATOM 604 O O . LEU A 1 83 ? -10.762 7.320 2.815 1.00 83.12 83 LEU A O 1
ATOM 608 N N . ASP A 1 84 ? -11.094 7.395 0.586 1.00 83.69 84 ASP A N 1
ATOM 609 C CA . ASP A 1 84 ? -11.487 8.803 0.493 1.00 83.69 84 ASP A CA 1
ATOM 610 C C . ASP A 1 84 ? -12.899 9.004 -0.079 1.00 83.69 84 ASP A C 1
ATOM 612 O O . ASP A 1 84 ? -13.390 10.129 -0.102 1.00 83.69 84 ASP A O 1
AT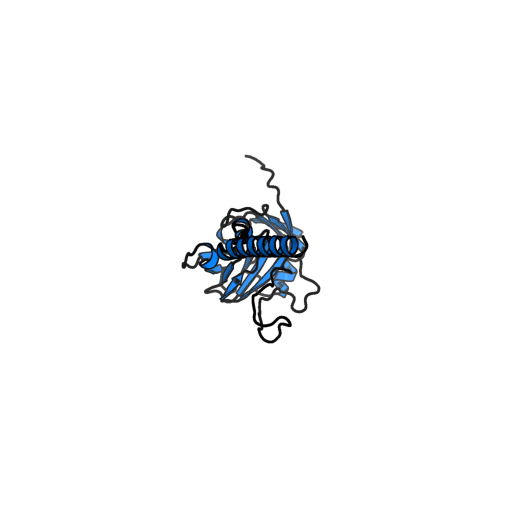OM 616 N N . GLY A 1 85 ? -13.581 7.931 -0.495 1.00 87.19 85 GLY A N 1
ATOM 617 C CA . GLY A 1 85 ? -14.907 8.012 -1.111 1.00 87.19 85 GLY A CA 1
ATOM 618 C C . GLY A 1 85 ? -14.890 8.502 -2.562 1.00 87.19 85 GLY A C 1
ATOM 619 O O . GLY A 1 85 ? -15.954 8.651 -3.158 1.00 87.19 85 GLY A O 1
ATOM 620 N N . GLU A 1 86 ? -13.714 8.730 -3.157 1.00 87.94 86 GLU A N 1
ATOM 621 C CA . GLU A 1 86 ? -13.605 9.129 -4.558 1.00 87.94 86 GLU A CA 1
ATOM 622 C C . GLU A 1 86 ? -13.812 7.914 -5.479 1.00 87.94 86 GLU A C 1
ATOM 624 O O . GLU A 1 86 ? -13.169 6.873 -5.330 1.00 87.94 86 GLU A O 1
ATOM 629 N N . THR A 1 87 ? -14.710 8.039 -6.461 1.00 86.38 87 THR A N 1
ATOM 630 C CA . THR A 1 87 ? -15.038 6.969 -7.426 1.00 86.38 87 THR A CA 1
ATOM 631 C C . THR A 1 87 ? -14.149 6.975 -8.669 1.00 86.38 87 THR A C 1
ATOM 633 O O . THR A 1 87 ? -14.153 6.017 -9.443 1.00 86.38 87 THR A O 1
ATOM 636 N N . ASN A 1 88 ? -13.374 8.041 -8.870 1.00 92.31 88 ASN A N 1
ATOM 637 C CA . ASN A 1 88 ? -12.488 8.176 -10.016 1.00 92.31 88 ASN A CA 1
ATOM 638 C C . ASN A 1 88 ? -11.285 7.237 -9.905 1.00 92.31 88 ASN A C 1
ATOM 640 O O . ASN A 1 88 ? -10.675 7.080 -8.845 1.00 92.31 88 ASN A O 1
ATOM 644 N N . LEU A 1 89 ? -10.904 6.657 -11.042 1.00 91.75 89 LEU A N 1
ATOM 645 C CA . LEU A 1 89 ? -9.684 5.870 -11.139 1.00 91.75 89 LEU A CA 1
ATOM 646 C C . LEU A 1 89 ? -8.468 6.795 -11.087 1.00 91.75 89 LEU A C 1
ATOM 648 O O . LEU A 1 89 ? -8.352 7.744 -11.862 1.00 91.75 89 LEU A O 1
ATOM 652 N N . LYS A 1 90 ? -7.536 6.490 -10.187 1.00 91.94 90 LYS A N 1
ATOM 653 C CA . LYS A 1 90 ? -6.258 7.190 -10.056 1.00 91.94 90 LYS A CA 1
ATOM 654 C C . LYS A 1 90 ? -5.180 6.399 -10.780 1.00 91.94 90 LYS A C 1
ATOM 656 O O . LYS A 1 90 ? -5.036 5.196 -10.567 1.00 91.94 90 LYS A O 1
ATOM 661 N N . ILE A 1 91 ? -4.406 7.092 -11.607 1.00 92.44 91 ILE A N 1
ATOM 662 C CA . ILE A 1 91 ? -3.284 6.510 -12.343 1.00 92.44 91 ILE A CA 1
ATOM 663 C C . ILE A 1 91 ? -2.059 6.484 -11.433 1.00 92.44 91 ILE A C 1
ATOM 665 O O . ILE A 1 91 ? -1.698 7.491 -10.819 1.00 92.44 91 ILE A O 1
ATOM 669 N N . ARG A 1 92 ? -1.418 5.322 -11.358 1.00 92.69 92 ARG A N 1
ATOM 670 C CA . ARG A 1 92 ? -0.131 5.108 -10.703 1.00 92.69 92 ARG A CA 1
ATOM 671 C C . ARG A 1 92 ? 0.869 4.609 -11.733 1.00 92.69 92 ARG A C 1
ATOM 673 O O . ARG A 1 92 ? 0.488 3.918 -12.667 1.00 92.69 92 ARG A O 1
ATOM 680 N N . LYS A 1 93 ? 2.132 4.988 -11.595 1.00 91.69 93 LYS A N 1
ATOM 681 C CA . LYS A 1 93 ? 3.200 4.657 -12.538 1.00 91.69 93 LYS A CA 1
ATOM 682 C C . LYS A 1 93 ? 4.405 4.162 -11.758 1.00 91.69 93 LYS A C 1
ATOM 684 O O . LYS A 1 93 ? 4.810 4.823 -10.811 1.00 91.69 93 LYS A O 1
ATOM 689 N N . GLY A 1 94 ? 4.924 2.997 -12.124 1.00 88.19 94 GLY A N 1
ATOM 690 C CA . GLY A 1 94 ? 6.142 2.430 -11.553 1.00 88.19 94 GLY A CA 1
ATOM 691 C C . GLY A 1 94 ? 7.406 3.055 -12.143 1.00 88.19 94 GLY A C 1
ATOM 692 O O . GLY A 1 94 ? 7.352 3.893 -13.048 1.00 88.19 94 GLY A O 1
ATOM 693 N N . LEU A 1 95 ? 8.565 2.624 -11.644 1.00 87.38 95 LEU A N 1
ATOM 694 C CA . LEU A 1 95 ? 9.846 3.011 -12.231 1.00 87.38 95 LEU A CA 1
ATOM 695 C C . LEU A 1 95 ? 9.994 2.363 -13.612 1.00 87.38 95 LEU A C 1
ATOM 697 O O . LEU A 1 95 ? 9.740 1.166 -13.748 1.00 87.38 95 LEU A O 1
ATOM 701 N N . PRO A 1 96 ? 10.465 3.098 -14.633 1.00 87.06 96 PRO A N 1
ATOM 702 C CA . PRO A 1 96 ? 10.691 2.517 -15.952 1.00 87.06 96 PRO A CA 1
ATOM 703 C C . PRO A 1 96 ? 11.727 1.384 -15.915 1.00 87.06 96 PRO A C 1
ATOM 705 O O . PRO A 1 96 ? 11.613 0.437 -16.685 1.00 87.06 96 PRO A O 1
ATOM 708 N N . GLN A 1 97 ? 12.693 1.441 -14.990 1.00 86.25 97 GLN A N 1
ATOM 709 C CA . GLN A 1 97 ? 13.710 0.402 -14.805 1.00 86.25 97 GLN A CA 1
ATOM 710 C C . GLN A 1 97 ? 13.110 -0.923 -14.316 1.00 86.25 97 GLN A C 1
ATOM 712 O O . GLN A 1 97 ? 13.552 -1.983 -14.741 1.00 86.25 97 GLN A O 1
ATOM 717 N N . THR A 1 98 ? 12.102 -0.876 -13.439 1.00 86.19 98 THR A N 1
ATOM 718 C CA . THR A 1 98 ? 11.455 -2.079 -12.889 1.00 86.19 98 THR A CA 1
ATOM 719 C C . THR A 1 98 ? 10.228 -2.507 -13.691 1.00 86.19 98 THR A C 1
ATOM 721 O O . THR A 1 98 ? 9.803 -3.652 -13.579 1.00 86.19 98 THR A O 1
ATOM 724 N N . ALA A 1 99 ? 9.676 -1.626 -14.531 1.00 87.31 99 ALA A N 1
ATOM 725 C CA . ALA A 1 99 ? 8.497 -1.903 -15.350 1.00 87.31 99 ALA A CA 1
ATOM 726 C C . ALA A 1 99 ? 8.707 -3.043 -16.362 1.00 87.31 99 ALA A C 1
ATOM 728 O O . ALA A 1 99 ? 7.742 -3.691 -16.752 1.00 87.31 99 ALA A O 1
ATOM 729 N N . ALA A 1 100 ? 9.952 -3.307 -16.772 1.00 85.94 100 ALA A N 1
ATOM 730 C CA . ALA A 1 100 ? 10.286 -4.424 -17.656 1.00 85.94 100 ALA A CA 1
ATOM 731 C C . ALA A 1 100 ? 10.265 -5.795 -16.946 1.00 85.94 100 ALA A C 1
ATOM 733 O O . ALA A 1 100 ? 10.276 -6.831 -17.609 1.00 85.94 100 ALA A O 1
ATOM 734 N N . LEU A 1 101 ? 10.223 -5.820 -15.607 1.00 83.75 101 LEU A N 1
ATOM 735 C CA . LEU A 1 101 ? 10.244 -7.045 -14.806 1.00 83.75 101 LEU A CA 1
ATOM 736 C C . LEU A 1 101 ? 8.842 -7.650 -14.747 1.00 83.75 101 LEU A C 1
ATOM 738 O O . LEU A 1 101 ? 8.072 -7.411 -13.816 1.00 83.75 101 LEU A O 1
ATOM 742 N N . VAL A 1 102 ? 8.492 -8.402 -15.786 1.00 82.12 102 VAL A N 1
ATOM 743 C CA . VAL A 1 102 ? 7.174 -9.039 -15.934 1.00 82.12 102 VAL A CA 1
ATOM 744 C C . VAL A 1 102 ? 7.147 -10.424 -15.288 1.00 82.12 102 VAL A C 1
ATOM 746 O O . VAL A 1 102 ? 6.120 -10.837 -14.753 1.00 82.12 102 VAL A O 1
ATOM 749 N N . HIS A 1 103 ? 8.269 -11.148 -15.309 1.00 78.31 103 HIS A N 1
ATOM 750 C CA . HIS A 1 103 ? 8.342 -12.501 -14.766 1.00 78.31 103 HIS A CA 1
ATOM 751 C C . HIS A 1 103 ? 8.831 -12.528 -13.315 1.00 78.31 103 HIS A C 1
ATOM 753 O O . HIS A 1 103 ? 9.710 -11.767 -12.906 1.00 78.31 103 HIS A O 1
ATOM 759 N N . TYR A 1 104 ? 8.294 -13.477 -12.545 1.00 73.50 104 TYR A N 1
ATOM 760 C CA . TYR A 1 104 ? 8.649 -13.686 -11.140 1.00 73.50 104 TYR A CA 1
ATOM 761 C C . TYR A 1 104 ? 10.147 -13.969 -10.933 1.00 73.50 104 TYR A C 1
ATOM 763 O O . TYR A 1 104 ? 10.768 -13.417 -10.024 1.00 73.50 104 TYR A O 1
ATOM 771 N N . ASP A 1 105 ? 10.748 -14.795 -11.787 1.00 74.50 105 ASP A N 1
ATOM 772 C CA . ASP A 1 105 ? 12.160 -15.162 -11.641 1.00 74.50 105 ASP A CA 1
ATOM 773 C C . ASP A 1 105 ? 13.073 -13.956 -11.876 1.00 74.50 105 ASP A C 1
ATOM 775 O O . ASP A 1 105 ? 14.082 -13.787 -11.196 1.00 74.50 105 ASP A O 1
ATOM 779 N N . GLN A 1 106 ? 12.683 -13.057 -12.781 1.00 78.62 106 GLN A N 1
ATOM 780 C CA . GLN A 1 106 ? 13.417 -11.822 -13.045 1.00 78.62 106 GLN A CA 1
ATOM 781 C C . GLN A 1 106 ? 13.311 -10.860 -11.864 1.00 78.62 106 GLN A C 1
ATOM 783 O O . GLN A 1 106 ? 14.330 -10.391 -11.367 1.00 78.62 106 GLN A O 1
ATOM 788 N N . ILE A 1 107 ? 12.096 -10.602 -11.364 1.00 79.69 107 ILE A N 1
ATOM 789 C CA . ILE A 1 107 ? 11.902 -9.627 -10.283 1.00 79.69 107 ILE A CA 1
ATOM 790 C C . ILE A 1 107 ? 12.569 -10.077 -8.981 1.00 79.69 107 ILE A C 1
ATOM 792 O O . ILE A 1 107 ? 13.157 -9.263 -8.274 1.00 79.69 107 ILE A O 1
ATOM 796 N N . THR A 1 108 ? 12.518 -11.374 -8.675 1.00 75.44 108 THR A N 1
ATOM 797 C CA . THR A 1 108 ? 13.147 -11.922 -7.469 1.00 75.44 108 THR A CA 1
ATOM 798 C C . THR A 1 108 ? 14.660 -11.977 -7.577 1.00 75.44 108 THR A C 1
ATOM 800 O O . THR A 1 108 ? 15.317 -11.778 -6.564 1.00 75.44 108 THR A O 1
ATOM 803 N N . THR A 1 109 ? 15.210 -12.206 -8.770 1.00 79.19 109 THR A N 1
ATOM 804 C CA . THR A 1 109 ? 16.662 -12.255 -8.989 1.00 79.19 109 THR A CA 1
ATOM 805 C C . THR A 1 109 ? 17.275 -10.860 -9.038 1.00 79.19 109 THR A C 1
ATOM 807 O O . THR A 1 109 ? 18.310 -10.627 -8.423 1.00 79.19 109 THR A O 1
ATOM 810 N N . GLU A 1 110 ? 16.641 -9.919 -9.740 1.00 82.00 110 GLU A N 1
ATOM 811 C CA . GLU A 1 110 ? 17.189 -8.573 -9.946 1.00 82.00 110 GLU A CA 1
ATOM 812 C C . GLU A 1 110 ? 17.009 -7.652 -8.740 1.00 82.00 110 GLU A C 1
ATOM 814 O O . GLU A 1 110 ? 17.852 -6.792 -8.498 1.00 82.00 110 GLU A O 1
ATOM 819 N N . LEU A 1 111 ? 15.930 -7.830 -7.971 1.00 81.12 111 LEU A N 1
ATOM 820 C CA . LEU A 1 111 ? 15.660 -7.014 -6.785 1.00 81.12 111 LEU A CA 1
ATOM 821 C C . LEU A 1 111 ? 16.084 -7.690 -5.479 1.00 81.12 111 LEU A C 1
ATOM 823 O O . LEU A 1 111 ? 15.896 -7.102 -4.413 1.00 81.12 111 LEU A O 1
ATOM 827 N N . ARG A 1 112 ? 16.649 -8.905 -5.528 1.00 80.00 112 ARG A N 1
ATOM 828 C CA . ARG A 1 112 ? 17.106 -9.618 -4.328 1.00 80.00 112 ARG A CA 1
ATOM 829 C C . ARG A 1 112 ? 18.084 -8.758 -3.539 1.00 80.00 112 ARG A C 1
ATOM 831 O O . ARG A 1 112 ? 18.970 -8.141 -4.127 1.00 80.00 112 ARG A O 1
ATOM 838 N N . ASP A 1 113 ? 17.918 -8.719 -2.219 1.00 79.25 113 ASP A N 1
ATOM 839 C CA . ASP A 1 113 ? 18.840 -8.063 -1.284 1.00 79.25 113 ASP A CA 1
ATOM 840 C C . ASP A 1 113 ? 19.078 -6.566 -1.574 1.00 79.25 113 ASP A C 1
ATOM 842 O O . ASP A 1 113 ? 19.975 -5.933 -1.014 1.00 79.25 113 ASP A O 1
ATOM 846 N N . THR A 1 114 ? 18.228 -5.963 -2.413 1.00 83.00 114 THR A N 1
ATOM 847 C CA . THR A 1 114 ? 18.303 -4.550 -2.768 1.00 83.00 114 THR A CA 1
ATOM 848 C C . THR A 1 114 ? 17.866 -3.703 -1.571 1.00 83.00 114 THR A C 1
ATOM 850 O O . THR A 1 114 ? 16.763 -3.903 -1.043 1.00 83.00 114 THR A O 1
ATOM 853 N N . PRO A 1 115 ? 18.691 -2.742 -1.114 1.00 83.06 115 PRO A N 1
ATOM 854 C CA . PRO A 1 115 ? 18.308 -1.859 -0.032 1.00 83.06 115 PRO A CA 1
ATOM 855 C C . PRO A 1 115 ? 17.391 -0.745 -0.548 1.00 83.06 115 PRO A C 1
ATOM 857 O O . PRO A 1 115 ? 17.674 -0.053 -1.531 1.00 83.06 115 PRO A O 1
ATOM 860 N N . VAL A 1 116 ? 16.294 -0.552 0.172 1.00 87.00 116 VAL A N 1
ATOM 861 C CA . VAL A 1 116 ? 15.304 0.499 -0.037 1.00 87.00 116 VAL A CA 1
ATOM 862 C C . VAL A 1 116 ? 15.278 1.378 1.202 1.00 87.00 116 VAL A C 1
ATOM 864 O O . VAL A 1 116 ? 15.102 0.902 2.320 1.00 87.00 116 VAL A O 1
ATOM 867 N N . TYR A 1 117 ? 15.461 2.673 1.010 1.00 88.69 117 TYR A N 1
ATOM 868 C CA . TYR A 1 117 ? 15.402 3.680 2.054 1.00 88.69 117 TYR A CA 1
ATOM 869 C C . TYR A 1 117 ? 14.089 4.431 1.912 1.00 88.69 117 TYR A C 1
ATOM 871 O O . TYR A 1 117 ? 13.788 4.957 0.847 1.00 88.69 117 TYR A O 1
ATOM 879 N N . CYS A 1 118 ? 13.284 4.498 2.961 1.00 88.81 118 CYS A N 1
ATOM 880 C CA . CYS A 1 118 ? 12.019 5.224 2.923 1.00 88.81 118 CYS A CA 1
ATOM 881 C C . CYS A 1 118 ? 11.848 6.112 4.149 1.00 88.81 118 CYS A C 1
ATOM 883 O O . CYS A 1 118 ? 12.484 5.911 5.182 1.00 88.81 118 CYS A O 1
ATOM 885 N N . GLU A 1 119 ? 10.961 7.096 4.054 1.00 90.31 119 GLU A N 1
ATOM 886 C CA . GLU A 1 119 ? 10.550 7.878 5.217 1.00 90.31 119 GLU A CA 1
ATOM 887 C C . GLU A 1 119 ? 9.896 6.994 6.300 1.00 90.31 119 GLU A C 1
ATOM 889 O O . GLU A 1 119 ? 9.380 5.902 6.025 1.00 90.31 119 GLU A O 1
ATOM 894 N N . GLN A 1 120 ? 9.896 7.461 7.551 1.00 89.88 120 GLN A N 1
ATOM 895 C CA . GLN A 1 120 ? 9.143 6.803 8.621 1.00 89.88 120 GLN A CA 1
ATOM 896 C C . GLN A 1 120 ? 7.626 6.829 8.350 1.00 89.88 120 GLN A C 1
ATOM 898 O O . GLN A 1 120 ? 7.131 7.766 7.703 1.00 89.88 120 GLN A O 1
ATOM 903 N N . PRO A 1 121 ? 6.872 5.836 8.870 1.00 90.12 121 PRO A N 1
ATOM 904 C CA . PRO A 1 121 ? 5.419 5.814 8.771 1.00 90.12 121 PRO A CA 1
ATOM 905 C C . PRO A 1 121 ? 4.811 7.131 9.266 1.00 90.12 121 PRO A C 1
ATOM 907 O O . PRO A 1 121 ? 5.073 7.580 10.380 1.00 90.12 121 PRO A O 1
ATOM 910 N N . ASN A 1 122 ? 4.002 7.771 8.427 1.00 90.94 122 ASN A N 1
ATOM 911 C CA . ASN A 1 122 ? 3.409 9.069 8.725 1.00 90.94 122 ASN A CA 1
ATOM 912 C C . ASN A 1 122 ? 1.957 9.145 8.239 1.00 90.94 122 ASN A C 1
ATOM 914 O O . ASN A 1 122 ? 1.498 8.325 7.446 1.00 90.94 122 ASN A O 1
ATOM 918 N N . LYS A 1 123 ? 1.218 10.154 8.712 1.00 90.00 123 LYS A N 1
ATOM 919 C CA . LYS A 1 123 ? -0.212 10.315 8.409 1.00 90.00 123 LYS A CA 1
ATOM 920 C C . LYS A 1 123 ? -0.500 10.943 7.039 1.00 90.00 123 LYS A C 1
ATOM 922 O O . LYS A 1 123 ? -1.665 11.073 6.676 1.00 90.00 123 LYS A O 1
ATOM 927 N N . ARG A 1 124 ? 0.510 11.316 6.244 1.00 89.44 124 ARG A N 1
ATOM 928 C CA . ARG A 1 124 ? 0.294 11.932 4.926 1.00 89.44 124 ARG A CA 1
ATOM 929 C C . ARG A 1 124 ? -0.117 10.860 3.915 1.00 89.44 124 ARG A C 1
ATOM 931 O O . ARG A 1 124 ? 0.727 10.224 3.287 1.00 89.44 124 ARG A O 1
ATOM 938 N N . LEU A 1 125 ? -1.430 10.665 3.768 1.00 84.25 125 LEU A N 1
ATOM 939 C CA . LEU A 1 125 ? -2.044 9.581 2.990 1.00 84.25 125 LEU A CA 1
ATOM 940 C C . LEU A 1 125 ? -1.458 9.430 1.582 1.00 84.25 125 LEU A C 1
ATOM 942 O O . LEU A 1 125 ? -1.182 8.309 1.162 1.00 84.25 125 LEU A O 1
ATOM 946 N N . TYR A 1 126 ? -1.255 10.540 0.872 1.00 83.75 126 TYR A N 1
ATOM 947 C CA . TYR A 1 126 ? -0.922 10.510 -0.552 1.00 83.75 126 TYR A CA 1
ATOM 948 C C . TYR A 1 126 ? 0.559 10.696 -0.884 1.00 83.75 126 TYR A C 1
ATOM 950 O O . TYR A 1 126 ? 0.939 10.411 -2.013 1.00 83.75 126 TYR A O 1
ATOM 958 N N . SER A 1 127 ? 1.384 11.197 0.038 1.00 85.31 127 SER A N 1
ATOM 959 C CA . SER A 1 127 ? 2.801 11.478 -0.233 1.00 85.31 127 SER A CA 1
ATOM 960 C C . SER A 1 127 ? 3.663 10.346 0.285 1.00 85.31 127 SER A C 1
ATOM 962 O O . SER A 1 127 ? 3.540 10.021 1.459 1.00 85.31 127 SER A O 1
ATOM 964 N N . PHE A 1 128 ? 4.543 9.791 -0.534 1.00 88.88 128 PHE A N 1
ATOM 965 C CA . PHE A 1 128 ? 5.554 8.829 -0.112 1.00 88.88 128 PHE A CA 1
ATOM 966 C C . PHE A 1 128 ? 6.914 9.296 -0.620 1.00 88.88 128 PHE A C 1
ATOM 968 O O . PHE A 1 128 ? 7.004 9.801 -1.736 1.00 88.88 128 PHE A O 1
ATOM 975 N N . GLN A 1 129 ? 7.944 9.165 0.211 1.00 89.69 129 GLN A N 1
ATOM 976 C CA . GLN A 1 129 ? 9.316 9.490 -0.162 1.00 89.69 129 GLN A CA 1
ATOM 977 C C . GLN A 1 129 ? 10.238 8.329 0.180 1.00 89.69 129 GLN A C 1
ATOM 979 O O . GLN A 1 129 ? 10.228 7.808 1.299 1.00 89.69 129 GLN A O 1
ATOM 984 N N . GLY A 1 130 ? 11.058 7.948 -0.790 1.00 88.81 130 GLY A N 1
ATOM 985 C CA . GLY A 1 130 ? 12.065 6.919 -0.618 1.00 88.81 130 GLY A CA 1
ATOM 986 C C . GLY A 1 130 ? 13.035 6.870 -1.786 1.00 88.81 130 GLY A C 1
ATOM 987 O O . GLY A 1 130 ? 12.907 7.609 -2.759 1.00 88.81 130 GLY A O 1
ATOM 988 N N . SER A 1 131 ? 14.009 5.984 -1.687 1.00 88.31 131 SER A N 1
ATOM 989 C CA . SER A 1 131 ? 14.961 5.658 -2.733 1.00 88.31 131 SER A CA 1
ATOM 990 C C . SER A 1 131 ? 15.312 4.176 -2.667 1.00 88.31 131 SER A C 1
ATOM 992 O O . SER A 1 131 ? 15.301 3.567 -1.601 1.00 88.31 131 SER A O 1
ATOM 994 N N . MET A 1 132 ? 15.616 3.576 -3.809 1.00 86.75 132 MET A N 1
ATOM 995 C CA . MET A 1 132 ? 16.123 2.208 -3.900 1.00 86.75 132 MET A CA 1
ATOM 996 C C . MET A 1 132 ? 17.462 2.208 -4.629 1.00 86.75 132 MET A C 1
ATOM 998 O O . MET A 1 132 ? 17.663 3.002 -5.546 1.00 86.75 132 MET A O 1
ATOM 1002 N N . GLN A 1 133 ? 18.383 1.341 -4.218 1.00 85.00 133 GLN A N 1
ATOM 1003 C CA . GLN A 1 133 ? 19.681 1.192 -4.879 1.00 85.00 133 GLN A CA 1
ATOM 1004 C C . GLN A 1 133 ? 19.666 -0.056 -5.751 1.00 85.00 133 GLN A C 1
ATOM 1006 O O . GLN A 1 133 ? 19.882 -1.157 -5.256 1.00 85.00 133 GLN A O 1
ATOM 1011 N N . LEU A 1 134 ? 19.399 0.109 -7.043 1.00 82.44 134 LEU A N 1
ATOM 1012 C CA . LEU A 1 134 ? 19.394 -1.014 -7.973 1.00 82.44 134 LEU A CA 1
ATOM 1013 C C . LEU A 1 134 ? 20.825 -1.324 -8.420 1.00 82.44 134 LEU A C 1
ATOM 1015 O O . LEU A 1 134 ? 21.527 -0.439 -8.917 1.00 82.44 134 LEU A O 1
ATOM 1019 N N . ALA A 1 135 ? 21.258 -2.573 -8.267 1.00 76.56 135 ALA A N 1
ATOM 1020 C CA . ALA A 1 135 ? 22.545 -3.017 -8.785 1.00 76.56 135 ALA A CA 1
ATOM 1021 C C . ALA A 1 135 ? 22.503 -3.049 -10.321 1.00 76.56 135 ALA A C 1
ATOM 1023 O O . ALA A 1 135 ? 21.695 -3.750 -10.927 1.00 76.56 135 ALA A O 1
ATOM 1024 N N . VAL A 1 136 ? 23.376 -2.279 -10.965 1.00 72.06 136 VAL A N 1
ATOM 1025 C CA . VAL A 1 136 ? 23.523 -2.275 -12.420 1.00 72.06 136 VAL A CA 1
ATOM 1026 C C . VAL A 1 136 ? 24.496 -3.385 -12.810 1.00 72.06 136 VAL A C 1
ATOM 1028 O O . VAL A 1 136 ? 25.556 -3.541 -12.193 1.00 72.06 136 VAL A O 1
ATOM 1031 N N . ARG A 1 137 ? 24.160 -4.148 -13.860 1.00 62.62 137 ARG A N 1
ATOM 1032 C CA . ARG A 1 137 ? 25.061 -5.139 -14.470 1.00 62.62 137 ARG A CA 1
ATOM 1033 C C . ARG A 1 137 ? 26.307 -4.417 -15.003 1.00 62.62 137 ARG A C 1
ATOM 1035 O O . ARG A 1 137 ? 26.274 -3.848 -16.087 1.00 62.62 137 ARG A O 1
ATOM 1042 N N . GLY A 1 138 ? 27.364 -4.374 -14.194 1.00 62.41 138 GLY A N 1
ATOM 1043 C CA . GLY A 1 138 ? 28.558 -3.552 -14.437 1.00 62.41 138 GLY A CA 1
ATOM 1044 C C . GLY A 1 138 ? 29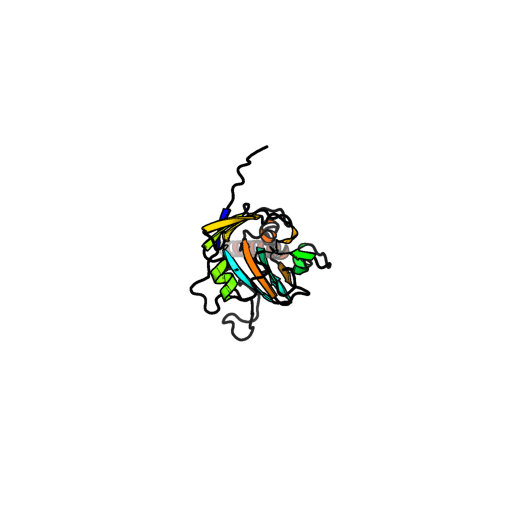.272 -3.041 -13.178 1.00 62.41 138 GLY A C 1
ATOM 1045 O O . GLY A 1 138 ? 30.303 -2.394 -13.303 1.00 62.41 138 GLY A O 1
ATOM 1046 N N . GLY A 1 139 ? 28.759 -3.330 -11.973 1.00 62.53 139 GLY A N 1
ATOM 1047 C CA . GLY A 1 139 ? 29.465 -3.072 -10.705 1.00 62.53 139 GLY A CA 1
ATOM 1048 C C . GLY A 1 139 ? 29.136 -1.737 -10.025 1.00 62.53 139 GLY A C 1
ATOM 1049 O O . GLY A 1 139 ? 29.739 -1.412 -9.006 1.00 62.53 139 GLY A O 1
ATOM 1050 N N . GLY A 1 140 ? 28.170 -0.978 -10.551 1.00 67.12 140 GLY A N 1
ATOM 1051 C CA . GLY A 1 140 ? 27.652 0.246 -9.930 1.00 67.12 140 GLY A CA 1
ATOM 1052 C C . GLY A 1 140 ? 26.246 0.062 -9.353 1.00 67.12 140 GLY A C 1
ATOM 1053 O O . GLY A 1 140 ? 25.471 -0.754 -9.847 1.00 67.12 140 GLY A O 1
ATOM 1054 N N . ALA A 1 141 ? 25.890 0.845 -8.334 1.00 72.50 141 ALA A N 1
ATOM 1055 C CA . ALA A 1 141 ? 24.521 0.941 -7.827 1.00 72.50 141 ALA A CA 1
ATOM 1056 C C . ALA A 1 141 ? 23.865 2.229 -8.346 1.00 72.50 141 ALA A C 1
ATOM 1058 O O . ALA A 1 141 ? 24.386 3.324 -8.134 1.00 72.50 141 ALA A O 1
ATOM 1059 N N . SER A 1 142 ? 22.724 2.111 -9.026 1.00 79.50 142 SER A N 1
ATOM 1060 C CA . SER A 1 142 ? 21.919 3.259 -9.445 1.00 79.50 142 SER A CA 1
ATOM 1061 C C . SER A 1 142 ? 20.926 3.614 -8.343 1.00 79.50 142 SER A C 1
ATOM 1063 O O . SER A 1 142 ? 20.137 2.772 -7.911 1.00 79.50 142 SER A O 1
ATOM 1065 N N . LEU A 1 143 ? 20.966 4.862 -7.872 1.00 81.88 143 LEU A N 1
ATOM 1066 C CA . LEU A 1 143 ? 19.999 5.370 -6.905 1.00 81.88 143 LEU A CA 1
ATOM 1067 C C . LEU A 1 143 ? 18.727 5.808 -7.644 1.00 81.88 143 LEU A C 1
ATOM 1069 O O . LEU A 1 143 ? 18.726 6.810 -8.357 1.00 81.88 143 LEU A O 1
ATOM 1073 N N . LEU A 1 144 ? 17.638 5.070 -7.452 1.00 83.88 144 LEU A N 1
ATOM 1074 C CA . LEU A 1 144 ? 16.330 5.380 -8.020 1.00 83.88 144 LEU A CA 1
ATOM 1075 C C . LEU A 1 144 ? 15.461 6.039 -6.951 1.00 83.88 144 LEU A C 1
ATOM 1077 O O . LEU A 1 144 ? 15.275 5.490 -5.866 1.00 83.88 144 LEU A O 1
ATOM 1081 N N . PHE A 1 145 ? 14.919 7.216 -7.247 1.00 83.38 145 PHE A N 1
ATOM 1082 C CA . PHE A 1 145 ? 14.028 7.923 -6.331 1.00 83.38 145 PHE A CA 1
ATOM 1083 C C . PHE A 1 145 ? 12.596 7.394 -6.450 1.00 83.38 145 PHE A C 1
ATOM 1085 O O . PHE A 1 145 ? 12.029 7.339 -7.535 1.00 83.38 145 PHE A O 1
ATOM 1092 N N . LEU A 1 146 ? 12.001 7.060 -5.307 1.00 80.00 146 LEU A N 1
ATOM 1093 C CA . LEU A 1 146 ? 10.620 6.595 -5.140 1.00 80.00 146 LEU A CA 1
ATOM 1094 C C . LEU A 1 146 ? 9.695 7.726 -4.650 1.00 80.00 146 LEU A C 1
ATOM 1096 O O . LEU A 1 146 ? 8.687 7.475 -3.994 1.00 80.00 146 LEU A O 1
ATOM 1100 N N . SER A 1 147 ? 10.083 8.980 -4.887 1.00 67.69 147 SER A N 1
ATOM 1101 C CA . SER A 1 147 ? 9.456 10.172 -4.295 1.00 67.69 147 SER A CA 1
ATOM 1102 C C . SER A 1 147 ? 8.221 10.670 -5.039 1.00 67.69 147 SER A C 1
ATOM 1104 O O . SER A 1 147 ? 7.606 11.654 -4.623 1.00 67.69 147 SER A O 1
ATOM 1106 N N . ASP A 1 148 ? 7.872 10.036 -6.155 1.00 65.25 148 ASP A N 1
ATOM 1107 C CA . ASP A 1 148 ? 6.795 10.515 -6.997 1.00 65.25 148 ASP A CA 1
ATOM 1108 C C . ASP A 1 148 ? 5.446 10.012 -6.468 1.00 65.25 148 ASP A C 1
ATOM 1110 O O . ASP A 1 148 ? 5.254 8.820 -6.201 1.00 65.25 148 ASP A O 1
ATOM 1114 N N . LYS A 1 149 ? 4.478 10.927 -6.309 1.00 66.38 149 LYS A N 1
ATOM 1115 C CA . LYS A 1 149 ? 3.125 10.607 -5.803 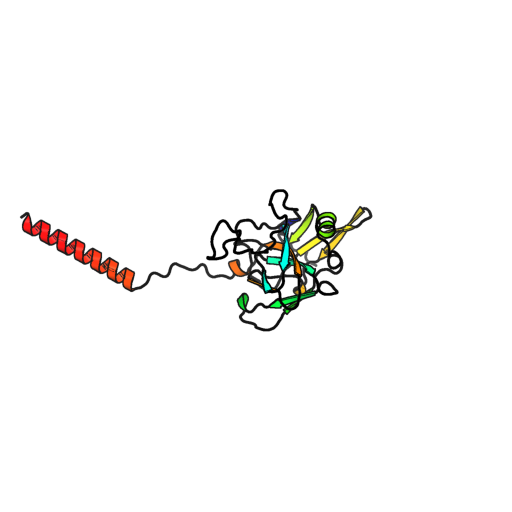1.00 66.38 149 LYS A CA 1
ATOM 1116 C C . LYS A 1 149 ? 2.509 9.461 -6.611 1.00 66.38 149 LYS A C 1
ATOM 1118 O O . LYS A 1 149 ? 1.731 8.674 -6.083 1.00 66.38 149 LYS A O 1
ATOM 1123 N N . SER A 1 150 ? 2.877 9.355 -7.882 1.00 76.88 150 SER A N 1
ATOM 1124 C CA . SER A 1 150 ? 2.442 8.351 -8.847 1.00 76.88 150 SER A CA 1
ATOM 1125 C C . SER A 1 150 ? 2.815 6.904 -8.483 1.00 76.88 150 SER A C 1
ATOM 1127 O O . SER A 1 150 ? 2.172 6.003 -8.998 1.00 76.88 150 SER A O 1
ATOM 1129 N N . MET A 1 151 ? 3.752 6.636 -7.570 1.00 87.88 151 MET A N 1
ATOM 1130 C CA . MET A 1 151 ? 4.256 5.269 -7.338 1.00 87.88 151 MET A CA 1
ATOM 1131 C C . MET A 1 151 ? 3.575 4.487 -6.204 1.00 87.88 151 MET A C 1
ATOM 1133 O O . MET A 1 151 ? 3.671 3.260 -6.136 1.00 87.88 151 MET A O 1
ATOM 1137 N N . PHE A 1 152 ? 2.928 5.190 -5.276 1.00 92.38 152 PHE A N 1
ATOM 1138 C CA . PHE A 1 152 ? 2.459 4.611 -4.017 1.00 92.38 152 PHE A CA 1
ATOM 1139 C C . PHE A 1 152 ? 1.054 4.006 -4.136 1.00 92.38 152 PHE A C 1
ATOM 1141 O O . PHE A 1 152 ? 0.106 4.678 -4.553 1.00 92.38 152 PHE A O 1
ATOM 1148 N N . LEU A 1 153 ? 0.913 2.751 -3.711 1.00 93.06 153 LEU A N 1
ATOM 1149 C CA . LEU A 1 153 ? -0.340 2.005 -3.655 1.00 93.06 153 LEU A CA 1
ATOM 1150 C C . LEU A 1 153 ? -0.764 1.865 -2.191 1.00 93.06 153 LEU A C 1
ATOM 1152 O O . LEU A 1 153 ? -0.081 1.242 -1.383 1.00 93.06 153 LEU A O 1
ATOM 1156 N N . GLN A 1 154 ? -1.894 2.467 -1.841 1.00 93.06 154 GLN A N 1
ATOM 1157 C CA . GLN A 1 154 ? -2.381 2.500 -0.463 1.00 93.06 154 GLN A CA 1
ATOM 1158 C C . GLN A 1 154 ? -3.117 1.206 -0.108 1.00 93.06 154 GLN A C 1
ATOM 1160 O O . GLN A 1 154 ? -3.920 0.710 -0.904 1.00 93.06 154 GLN A O 1
ATOM 1165 N N . ARG A 1 155 ? -2.929 0.709 1.119 1.00 91.19 155 ARG A N 1
ATOM 1166 C CA . ARG A 1 155 ? -3.743 -0.382 1.668 1.00 91.19 155 ARG A CA 1
ATOM 1167 C C . ARG A 1 155 ? -5.231 -0.052 1.540 1.00 91.19 155 ARG A C 1
ATOM 1169 O O . ARG A 1 155 ? -5.651 1.043 1.890 1.00 91.19 155 ARG A O 1
ATOM 1176 N N . GLY A 1 156 ? -6.036 -1.007 1.079 1.00 88.81 156 GLY A N 1
ATOM 1177 C CA . GLY A 1 156 ? -7.487 -0.849 0.915 1.00 88.81 156 GLY A CA 1
ATOM 1178 C C . GLY A 1 156 ? -7.930 -0.253 -0.426 1.00 88.81 156 GLY A C 1
ATOM 1179 O O . GLY A 1 156 ? -9.072 -0.501 -0.827 1.00 88.81 156 GLY A O 1
ATOM 1180 N N . ALA A 1 157 ? -7.041 0.434 -1.158 1.00 91.38 157 ALA A N 1
ATOM 1181 C CA . ALA A 1 157 ? -7.302 0.787 -2.553 1.00 91.38 157 ALA A CA 1
ATOM 1182 C C . ALA A 1 157 ? -7.398 -0.488 -3.405 1.00 91.38 157 ALA A C 1
ATOM 1184 O O . ALA A 1 157 ? -6.797 -1.514 -3.076 1.00 91.38 157 ALA A O 1
ATOM 1185 N N . ARG A 1 158 ? -8.196 -0.446 -4.470 1.00 90.94 158 ARG A N 1
ATOM 1186 C CA . ARG A 1 158 ? -8.535 -1.616 -5.287 1.00 90.94 158 ARG A CA 1
ATOM 1187 C C . ARG A 1 158 ? -7.917 -1.506 -6.671 1.00 90.94 158 ARG A C 1
ATOM 1189 O O . ARG A 1 158 ? -8.042 -0.463 -7.307 1.00 90.94 158 ARG A O 1
ATOM 1196 N N . LEU A 1 159 ? -7.289 -2.579 -7.151 1.00 92.56 159 LEU A N 1
ATOM 1197 C CA . LEU A 1 159 ? -6.770 -2.622 -8.517 1.00 92.56 159 LEU A CA 1
ATOM 1198 C C . LEU A 1 159 ? -7.934 -2.720 -9.514 1.00 92.56 159 LEU A C 1
ATOM 1200 O O . LEU A 1 159 ? -8.786 -3.608 -9.405 1.00 92.56 159 LEU A O 1
ATOM 1204 N N . ARG A 1 160 ? -7.978 -1.817 -10.491 1.00 93.50 160 ARG A N 1
ATOM 1205 C CA . ARG A 1 160 ? -8.978 -1.771 -11.569 1.00 93.50 160 ARG A CA 1
ATOM 1206 C C . ARG A 1 160 ? -8.260 -1.598 -12.896 1.00 93.50 160 ARG A C 1
ATOM 1208 O O . ARG A 1 160 ? -7.134 -1.142 -12.901 1.00 93.50 160 ARG A O 1
ATOM 1215 N N . ASN A 1 161 ? -8.898 -1.972 -14.005 1.00 93.88 161 ASN A N 1
ATOM 1216 C CA . ASN A 1 161 ? -8.382 -1.754 -15.370 1.00 93.88 161 ASN A CA 1
ATOM 1217 C C . ASN A 1 161 ? -6.900 -2.135 -15.586 1.00 93.88 161 ASN A C 1
ATOM 1219 O O . ASN A 1 161 ? -6.222 -1.552 -16.416 1.00 93.88 161 ASN A O 1
ATOM 1223 N N . THR A 1 162 ? -6.410 -3.092 -14.804 1.00 92.88 162 THR A N 1
ATOM 1224 C CA . THR A 1 162 ? -5.047 -3.618 -14.809 1.00 92.88 162 THR A CA 1
ATOM 1225 C C . THR A 1 162 ? -5.169 -5.041 -14.285 1.00 92.88 162 THR A C 1
ATOM 1227 O O . THR A 1 162 ? -5.823 -5.259 -13.259 1.00 92.88 162 THR A O 1
ATOM 1230 N N . ASP A 1 163 ? -4.615 -6.011 -15.003 1.00 89.69 163 ASP A N 1
ATOM 1231 C CA . ASP A 1 163 ? -4.829 -7.429 -14.717 1.00 89.69 163 ASP A CA 1
ATOM 1232 C C . ASP A 1 163 ? -4.023 -7.902 -13.508 1.00 89.69 163 ASP A C 1
ATOM 1234 O O . ASP A 1 163 ? -4.529 -8.662 -12.674 1.00 89.69 163 ASP A O 1
ATOM 1238 N N . TRP A 1 164 ? -2.793 -7.407 -13.372 1.00 88.75 164 TRP A N 1
ATOM 1239 C CA . TRP A 1 164 ? -1.935 -7.700 -12.233 1.00 88.75 164 TRP A CA 1
ATOM 1240 C C . TRP A 1 164 ? -0.885 -6.618 -11.992 1.00 88.75 164 TRP A C 1
ATOM 1242 O O . TRP A 1 164 ? -0.511 -5.880 -12.900 1.00 88.75 164 TRP A O 1
ATOM 1252 N N . VAL A 1 165 ? -0.385 -6.554 -10.756 1.00 90.69 165 VAL A N 1
ATOM 1253 C CA . VAL A 1 165 ? 0.761 -5.721 -10.368 1.00 90.69 165 VAL A CA 1
ATOM 1254 C C . VAL A 1 165 ? 1.692 -6.462 -9.413 1.00 90.69 165 VAL A C 1
ATOM 1256 O O . VAL A 1 165 ? 1.237 -7.209 -8.541 1.00 90.69 165 VAL A O 1
ATOM 1259 N N . TYR A 1 166 ? 2.991 -6.194 -9.538 1.00 90.19 166 TYR A N 1
ATOM 1260 C CA . TYR A 1 166 ? 3.988 -6.487 -8.513 1.00 90.19 166 TYR A CA 1
ATOM 1261 C C . TYR A 1 166 ? 4.232 -5.238 -7.668 1.00 90.19 166 TYR A C 1
ATOM 1263 O O . TYR A 1 166 ? 4.551 -4.166 -8.189 1.00 90.19 166 TYR A O 1
ATOM 1271 N N . GLY A 1 167 ? 4.102 -5.384 -6.354 1.00 90.12 167 GLY A N 1
ATOM 1272 C CA . GLY A 1 167 ? 4.330 -4.308 -5.397 1.00 90.12 167 GLY A CA 1
ATOM 1273 C C . GLY A 1 167 ? 5.324 -4.706 -4.315 1.00 90.12 167 GLY A C 1
ATOM 1274 O O . GLY A 1 167 ? 5.275 -5.823 -3.808 1.00 90.12 167 GLY A O 1
ATOM 1275 N N . LEU A 1 168 ? 6.200 -3.782 -3.929 1.00 89.69 168 LEU A N 1
ATOM 1276 C CA . LEU A 1 168 ? 7.048 -3.925 -2.746 1.00 89.69 168 LEU A CA 1
ATOM 1277 C C . LEU A 1 168 ? 6.300 -3.425 -1.513 1.00 89.69 168 LEU A C 1
ATOM 1279 O O . LEU A 1 168 ? 5.886 -2.269 -1.485 1.00 89.69 168 LEU A O 1
ATOM 1283 N N . VAL A 1 169 ? 6.177 -4.250 -0.477 1.00 90.31 169 VAL A N 1
ATOM 1284 C CA . VAL A 1 169 ? 5.587 -3.846 0.805 1.00 90.31 169 VAL A CA 1
ATOM 1285 C C . VAL A 1 169 ? 6.537 -2.901 1.529 1.00 90.31 169 VAL A C 1
ATOM 1287 O O . VAL A 1 169 ? 7.650 -3.288 1.888 1.00 90.31 169 VAL A O 1
ATOM 1290 N N . VAL A 1 170 ? 6.080 -1.677 1.793 1.00 91.06 170 VAL A N 1
ATOM 1291 C CA . VAL A 1 170 ? 6.870 -0.670 2.519 1.00 91.06 170 VAL A CA 1
ATOM 1292 C C . VAL A 1 170 ? 6.376 -0.494 3.948 1.00 91.06 170 VAL A C 1
ATOM 1294 O O . VAL A 1 170 ? 7.177 -0.455 4.881 1.00 91.06 170 VAL A O 1
ATOM 1297 N N . TYR A 1 171 ? 5.055 -0.454 4.136 1.00 90.44 171 TYR A N 1
ATOM 1298 C CA . TYR A 1 171 ? 4.437 -0.433 5.461 1.00 90.44 171 TYR A CA 1
ATOM 1299 C C . TYR A 1 171 ? 3.407 -1.549 5.575 1.00 90.44 171 TYR A C 1
ATOM 1301 O O . TYR A 1 171 ? 2.580 -1.739 4.683 1.00 90.44 171 TYR A O 1
ATOM 1309 N N . ALA A 1 172 ? 3.433 -2.265 6.698 1.00 88.38 172 ALA A N 1
ATOM 1310 C CA . ALA A 1 172 ? 2.538 -3.382 6.975 1.00 88.38 172 ALA A CA 1
ATOM 1311 C C . ALA A 1 172 ? 1.788 -3.188 8.301 1.00 88.38 172 ALA A C 1
ATOM 1313 O O . ALA A 1 172 ? 2.214 -2.453 9.195 1.00 88.38 172 ALA A O 1
ATOM 1314 N N . GLY A 1 173 ? 0.628 -3.837 8.430 1.00 86.56 173 GLY A N 1
ATOM 1315 C CA . GLY A 1 173 ? -0.151 -3.833 9.668 1.00 86.56 173 GLY A CA 1
ATOM 1316 C C . GLY A 1 173 ? -0.508 -2.423 10.157 1.00 86.56 173 GLY A C 1
ATOM 1317 O O . GLY A 1 173 ? -1.120 -1.640 9.427 1.00 86.56 173 GLY A O 1
ATOM 1318 N N . LYS A 1 174 ? -0.146 -2.113 11.410 1.00 87.56 174 LYS A N 1
ATOM 1319 C CA . LYS A 1 174 ? -0.450 -0.831 12.077 1.00 87.56 174 LYS A CA 1
ATOM 1320 C C . LYS A 1 174 ? 0.350 0.357 11.531 1.00 87.56 174 LYS A C 1
ATOM 1322 O O . LYS A 1 174 ? -0.055 1.489 11.760 1.00 87.56 174 LYS A O 1
ATOM 1327 N N . GLU A 1 175 ? 1.439 0.106 10.805 1.00 90.12 175 GLU A N 1
ATOM 1328 C CA . GLU A 1 175 ? 2.278 1.160 10.216 1.00 90.12 175 GLU A CA 1
ATOM 1329 C C . GLU A 1 175 ? 1.704 1.709 8.905 1.00 90.12 175 GLU A C 1
ATOM 1331 O O . GLU A 1 175 ? 2.133 2.758 8.436 1.00 90.12 175 GLU A O 1
ATOM 1336 N N . THR A 1 176 ? 0.728 1.018 8.307 1.00 90.81 176 THR A N 1
ATOM 1337 C CA . THR A 1 176 ? 0.075 1.499 7.082 1.00 90.81 176 THR A CA 1
ATOM 1338 C C . THR A 1 176 ? -0.613 2.841 7.307 1.00 90.81 176 THR A C 1
ATOM 1340 O O . THR A 1 176 ? -1.234 3.083 8.345 1.00 90.81 176 THR A O 1
ATOM 1343 N N . LYS A 1 177 ? -0.555 3.726 6.313 1.00 90.75 177 LYS A N 1
ATOM 1344 C CA . LYS A 1 177 ? -1.060 5.099 6.413 1.00 90.75 177 LYS A CA 1
ATOM 1345 C C . LYS A 1 177 ? -2.554 5.153 6.679 1.00 90.75 177 LYS A C 1
ATOM 1347 O O . LYS A 1 177 ? -2.999 6.026 7.422 1.00 90.75 177 LYS A O 1
ATOM 1352 N N . CYS A 1 178 ? -3.328 4.220 6.125 1.00 89.44 178 CYS A N 1
ATOM 1353 C CA . CYS A 1 178 ? -4.756 4.117 6.422 1.00 89.44 178 CYS A CA 1
ATOM 1354 C C . CYS A 1 178 ? -4.996 3.788 7.906 1.00 89.44 178 CYS A C 1
ATOM 1356 O O . CYS A 1 178 ? -5.886 4.363 8.521 1.00 89.44 178 CYS A O 1
ATOM 1358 N N . MET A 1 179 ? -4.164 2.934 8.515 1.00 89.62 179 MET A N 1
ATOM 1359 C CA . MET A 1 179 ? -4.267 2.589 9.935 1.00 89.62 179 MET A CA 1
ATOM 1360 C C . MET A 1 179 ? -3.804 3.738 10.829 1.00 89.62 179 MET A C 1
ATOM 1362 O O . MET A 1 179 ? -4.450 4.013 11.835 1.00 89.62 179 MET A O 1
ATOM 1366 N N . LEU A 1 180 ? -2.753 4.464 10.439 1.00 90.25 180 LEU A N 1
ATOM 1367 C CA . LEU A 1 180 ? -2.297 5.662 11.156 1.00 90.25 180 LEU A CA 1
ATOM 1368 C C . LEU A 1 180 ? -3.316 6.812 11.122 1.00 90.25 180 LEU A C 1
ATOM 1370 O O . LEU A 1 180 ? -3.339 7.639 12.036 1.00 90.25 180 LEU A O 1
ATOM 1374 N N . ASN A 1 181 ? -4.141 6.874 10.074 1.00 88.94 181 ASN A N 1
ATOM 1375 C CA . ASN A 1 181 ? -5.250 7.823 9.957 1.00 88.94 181 ASN A CA 1
ATOM 1376 C C . ASN A 1 181 ? -6.567 7.289 10.536 1.00 88.94 181 ASN A C 1
ATOM 1378 O O . ASN A 1 181 ? -7.494 8.066 10.756 1.00 88.94 181 ASN A O 1
ATOM 1382 N N . SER A 1 182 ? -6.659 5.988 10.818 1.00 84.81 182 SER A N 1
ATOM 1383 C CA . SER A 1 182 ? -7.835 5.421 11.466 1.00 84.81 182 SER A CA 1
ATOM 1384 C C . SER A 1 182 ? -7.902 5.869 12.926 1.00 84.81 182 SER A C 1
ATOM 1386 O O . SER A 1 182 ? -6.919 5.826 13.669 1.00 84.81 182 SER A O 1
ATOM 1388 N N . VAL A 1 183 ? -9.082 6.306 13.358 1.00 77.56 183 VAL A N 1
ATOM 1389 C CA . VAL A 1 183 ? -9.330 6.577 14.773 1.00 77.56 183 VAL A CA 1
ATOM 1390 C C . VAL A 1 183 ? -9.452 5.238 15.486 1.00 77.56 183 VAL A C 1
ATOM 1392 O O . VAL A 1 183 ? -10.278 4.402 15.108 1.00 77.56 183 VAL A O 1
ATOM 1395 N N . GLN A 1 184 ? -8.661 5.030 16.542 1.00 72.62 184 GLN A N 1
ATOM 1396 C CA . GLN A 1 184 ? -8.800 3.835 17.363 1.00 72.62 184 GLN A CA 1
ATOM 1397 C C . GLN A 1 184 ? -10.227 3.780 17.908 1.00 72.62 184 GLN A C 1
ATOM 1399 O O . GLN A 1 184 ? -10.669 4.651 18.663 1.00 72.62 184 GLN A O 1
ATOM 1404 N N . THR A 1 185 ? -10.972 2.765 17.476 1.00 67.88 185 THR A N 1
ATOM 1405 C CA . THR A 1 185 ? -12.383 2.649 17.823 1.00 67.88 185 THR A CA 1
ATOM 1406 C C . THR A 1 185 ? -12.484 2.325 19.307 1.00 67.88 185 THR A C 1
ATOM 1408 O O . THR A 1 185 ? -12.193 1.210 19.737 1.00 67.88 185 THR A O 1
ATOM 1411 N N . LYS A 1 186 ? -12.885 3.311 20.115 1.00 72.06 186 LYS A N 1
ATOM 1412 C CA . LYS A 1 186 ? -13.262 3.067 21.509 1.00 72.06 186 LYS A CA 1
ATOM 1413 C C . LYS A 1 186 ? -14.504 2.181 21.512 1.00 72.06 186 LYS A C 1
ATOM 1415 O O . LYS A 1 186 ? -15.444 2.432 20.754 1.00 72.06 186 LYS A O 1
ATOM 1420 N N . ARG A 1 187 ? -14.522 1.158 22.371 1.00 78.31 187 ARG A N 1
ATOM 1421 C CA . ARG A 1 187 ? -15.680 0.269 22.522 1.00 78.31 187 ARG A CA 1
ATOM 1422 C C . ARG A 1 187 ? -16.913 1.108 22.868 1.00 78.31 187 ARG A C 1
ATOM 1424 O O . ARG A 1 187 ? -16.992 1.682 23.952 1.00 78.31 187 ARG A O 1
ATOM 1431 N N . LYS A 1 188 ? -17.878 1.181 21.949 1.00 79.75 188 LYS A N 1
ATOM 1432 C CA . LYS A 1 188 ? -19.177 1.805 22.219 1.00 79.75 188 LYS A CA 1
ATOM 1433 C C . LYS A 1 188 ? -19.988 0.845 23.086 1.00 79.75 188 LYS A C 1
ATOM 1435 O O . LYS A 1 188 ? -20.367 -0.228 22.632 1.00 79.75 188 LYS A O 1
ATOM 1440 N N . ILE A 1 189 ? -20.229 1.216 24.340 1.00 84.50 189 ILE A N 1
ATOM 1441 C CA . ILE A 1 189 ? -21.139 0.485 25.230 1.00 84.50 189 ILE A CA 1
ATOM 1442 C C . ILE A 1 189 ? -22.527 1.113 25.089 1.00 84.50 189 ILE A C 1
ATOM 1444 O O . ILE A 1 189 ? -22.683 2.327 25.267 1.00 84.50 189 ILE A O 1
ATOM 1448 N N . ALA A 1 190 ? -23.533 0.302 24.753 1.00 89.94 190 ALA A N 1
ATOM 1449 C CA . ALA A 1 190 ? -24.900 0.790 24.601 1.00 89.94 190 ALA A CA 1
ATOM 1450 C C . ALA A 1 190 ? -25.436 1.338 25.934 1.00 89.94 190 ALA A C 1
ATOM 1452 O O . ALA A 1 190 ? -25.157 0.792 27.004 1.00 89.94 190 ALA A O 1
ATOM 1453 N N . ARG A 1 191 ? -26.234 2.415 25.883 1.00 90.56 191 ARG A N 1
ATOM 1454 C CA . ARG A 1 191 ? -26.856 3.000 27.089 1.00 90.56 191 ARG A CA 1
ATOM 1455 C C . ARG A 1 191 ? -27.692 1.969 27.855 1.00 90.56 191 ARG A C 1
ATOM 1457 O O . ARG A 1 191 ? -27.635 1.962 29.078 1.00 90.56 191 ARG A O 1
ATOM 1464 N N . ILE A 1 192 ? -28.359 1.060 27.143 1.00 92.69 192 ILE A N 1
ATOM 1465 C CA . ILE A 1 192 ? -29.172 -0.002 27.746 1.00 92.69 192 ILE A CA 1
ATOM 1466 C C . ILE A 1 192 ? -28.353 -0.958 28.623 1.00 92.69 192 ILE A C 1
ATOM 1468 O O . ILE A 1 192 ? -28.829 -1.352 29.676 1.00 92.69 192 ILE A O 1
ATOM 1472 N N . HIS A 1 193 ? -27.092 -1.250 28.273 1.00 92.19 193 HIS A N 1
ATOM 1473 C CA . HIS A 1 193 ? -26.224 -2.071 29.125 1.00 92.19 193 HIS A CA 1
ATOM 1474 C C . HIS A 1 193 ? -25.871 -1.366 30.438 1.00 92.19 193 HIS A C 1
ATOM 1476 O O . HIS A 1 193 ? -25.789 -2.015 31.474 1.00 92.19 193 HIS A O 1
ATOM 1482 N N . ARG A 1 194 ? -25.697 -0.036 30.418 1.00 90.50 194 ARG A N 1
ATOM 1483 C CA . ARG A 1 194 ? -25.476 0.742 31.648 1.00 90.50 194 ARG A CA 1
ATOM 1484 C C . ARG A 1 194 ? -26.717 0.756 32.538 1.00 90.50 194 ARG A C 1
ATOM 1486 O O . ARG A 1 194 ? -26.578 0.586 33.742 1.00 90.50 194 ARG A O 1
ATOM 1493 N N . LEU A 1 195 ? -27.904 0.903 31.946 1.00 95.00 195 LEU A N 1
ATOM 1494 C CA . LEU A 1 195 ? -29.170 0.825 32.677 1.00 95.00 195 LEU A CA 1
ATOM 1495 C C . LEU A 1 195 ? -29.400 -0.574 33.262 1.00 95.00 195 LEU A C 1
ATOM 1497 O O . LEU A 1 195 ? -29.717 -0.688 34.437 1.00 95.00 195 LEU A O 1
ATOM 1501 N N . ALA A 1 196 ? -29.184 -1.632 32.479 1.00 95.50 196 ALA A N 1
ATOM 1502 C CA . ALA A 1 196 ? -29.309 -3.008 32.954 1.00 95.50 196 ALA A CA 1
ATOM 1503 C C . ALA A 1 196 ? -28.363 -3.287 34.131 1.00 95.50 196 ALA A C 1
ATOM 1505 O O . ALA A 1 196 ? -28.791 -3.850 35.131 1.00 95.50 196 ALA A O 1
ATOM 1506 N N . ASN A 1 197 ? -27.108 -2.827 34.052 1.00 95.00 197 ASN A N 1
ATOM 1507 C CA . ASN A 1 197 ? -26.156 -2.962 35.155 1.00 95.00 197 ASN A CA 1
ATOM 1508 C C . ASN A 1 197 ? -26.616 -2.203 36.411 1.00 95.00 197 ASN A C 1
ATOM 1510 O O . ASN A 1 197 ? -26.488 -2.707 37.520 1.00 95.00 197 ASN A O 1
ATOM 1514 N N . TYR A 1 198 ? -27.197 -1.012 36.244 1.00 95.81 198 TYR A N 1
ATOM 1515 C CA . TYR A 1 198 ? -27.771 -0.253 37.355 1.00 95.81 198 TYR A CA 1
ATOM 1516 C C . TYR A 1 198 ? -28.953 -0.989 38.002 1.00 95.81 198 TYR A C 1
ATOM 1518 O O . TYR A 1 198 ? -28.976 -1.165 39.216 1.00 95.81 198 TYR A O 1
ATOM 1526 N N . LEU A 1 199 ? -29.888 -1.499 37.195 1.00 96.56 199 LEU A N 1
ATOM 1527 C CA . LEU A 1 199 ? -31.023 -2.286 37.683 1.00 96.56 199 LEU A CA 1
ATOM 1528 C C . LEU A 1 199 ? -30.573 -3.575 38.385 1.00 96.56 199 LEU A C 1
ATOM 1530 O O . LEU A 1 199 ? -31.149 -3.930 39.408 1.00 96.56 199 LEU A O 1
ATOM 1534 N N . MET A 1 200 ? -29.522 -4.244 37.892 1.00 96.75 200 MET A N 1
ATOM 1535 C CA . MET A 1 200 ? -28.921 -5.400 38.570 1.00 96.75 200 MET A CA 1
ATOM 1536 C C . MET A 1 200 ? -28.405 -5.025 39.962 1.00 96.75 200 MET A C 1
ATOM 1538 O O . MET A 1 200 ? -28.724 -5.714 40.927 1.00 96.75 200 MET A O 1
ATOM 1542 N N . VAL A 1 201 ? -27.666 -3.917 40.091 1.00 97.19 201 VAL A N 1
ATOM 1543 C CA . VAL A 1 201 ? -27.181 -3.428 41.395 1.00 97.19 201 VAL A CA 1
ATOM 1544 C C . VAL A 1 201 ? -28.347 -3.106 42.335 1.00 97.19 201 VAL A C 1
ATOM 1546 O O . VAL A 1 201 ? -28.317 -3.517 43.494 1.00 97.19 201 VAL A O 1
ATOM 1549 N N . CYS A 1 202 ? -29.399 -2.443 41.846 1.00 97.19 202 CYS A N 1
ATOM 1550 C CA . CYS A 1 202 ? -30.605 -2.182 42.637 1.00 97.19 202 CYS A CA 1
ATOM 1551 C C . CYS A 1 202 ? -31.280 -3.481 43.106 1.00 97.19 202 CYS A C 1
ATOM 1553 O O . CYS A 1 202 ? -31.649 -3.584 44.273 1.00 97.19 202 CYS A O 1
ATOM 1555 N N . GLN A 1 203 ? -31.401 -4.484 42.231 1.00 96.50 203 GLN A N 1
ATOM 1556 C CA . GLN A 1 203 ? -32.004 -5.777 42.563 1.00 96.50 203 GLN A CA 1
ATOM 1557 C C . GLN A 1 203 ? -31.202 -6.526 43.632 1.00 96.50 203 GLN A C 1
ATOM 1559 O O . GLN A 1 203 ? -31.783 -7.022 44.596 1.00 96.50 203 GLN A O 1
ATOM 1564 N N . PHE A 1 204 ? -29.873 -6.578 43.500 1.00 97.38 204 PHE A N 1
ATOM 1565 C CA . PHE A 1 204 ? -29.009 -7.181 44.518 1.00 97.38 204 PHE A CA 1
ATOM 1566 C C . PHE A 1 204 ? -29.115 -6.449 45.860 1.00 97.38 204 PHE A C 1
ATOM 1568 O O . PHE A 1 204 ? -29.180 -7.099 46.902 1.00 97.38 204 PHE A O 1
ATOM 1575 N N . GLY A 1 205 ? -29.196 -5.115 45.838 1.00 97.25 205 GLY A N 1
ATOM 1576 C CA . GLY A 1 205 ? -29.414 -4.310 47.038 1.00 97.25 205 GLY A CA 1
ATOM 1577 C C . GLY A 1 205 ? -30.738 -4.634 47.735 1.00 97.25 205 GLY A C 1
ATOM 1578 O O . GLY A 1 205 ? -30.750 -4.873 48.939 1.00 97.25 205 GLY A O 1
ATOM 1579 N N . MET A 1 206 ? -31.843 -4.712 46.988 1.00 96.62 206 MET A N 1
ATOM 1580 C CA . MET A 1 206 ? -33.156 -5.063 47.548 1.00 96.62 206 MET A CA 1
ATOM 1581 C C . MET A 1 206 ? -33.178 -6.476 48.145 1.00 96.62 206 MET A C 1
ATOM 1583 O O . MET A 1 206 ? -33.721 -6.668 49.232 1.00 96.62 206 MET A O 1
ATOM 1587 N N . LEU A 1 207 ? -32.555 -7.451 47.474 1.00 96.50 207 LEU A N 1
ATOM 1588 C CA . LEU A 1 207 ? -32.452 -8.824 47.977 1.00 96.50 207 LEU A CA 1
ATOM 1589 C C . LEU A 1 207 ? -31.651 -8.898 49.284 1.00 96.50 207 LEU A C 1
ATOM 1591 O O . LEU A 1 207 ? -32.102 -9.541 50.228 1.00 96.50 207 LEU A O 1
ATOM 1595 N N . LEU A 1 208 ? -30.508 -8.206 49.371 1.00 96.94 208 LEU A N 1
ATOM 1596 C CA . LEU A 1 208 ? -29.707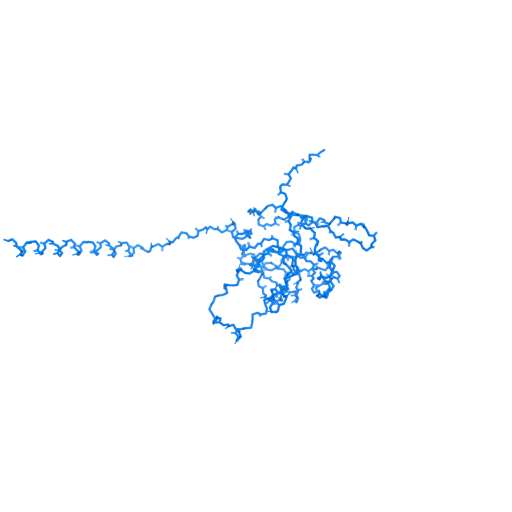 -8.146 50.599 1.00 96.94 208 LEU A CA 1
ATOM 1597 C C . LEU A 1 208 ? -30.508 -7.568 51.769 1.00 96.94 208 LEU A C 1
ATOM 1599 O O . LEU A 1 208 ? -30.543 -8.167 52.843 1.00 96.94 208 LEU A O 1
ATOM 1603 N N . MET A 1 209 ? -31.206 -6.451 51.551 1.00 96.19 209 MET A N 1
ATOM 1604 C CA . MET A 1 209 ? -32.045 -5.844 52.587 1.00 96.19 209 MET A CA 1
ATOM 1605 C C . MET A 1 209 ? -33.137 -6.804 53.068 1.00 96.19 209 MET A C 1
ATOM 1607 O O . MET A 1 209 ? -33.288 -6.986 54.272 1.00 96.19 209 MET A O 1
ATOM 1611 N N . ALA A 1 210 ? -33.834 -7.481 52.150 1.00 95.94 210 ALA A N 1
ATOM 1612 C CA . ALA A 1 210 ? -34.860 -8.460 52.504 1.00 95.94 210 ALA A CA 1
ATOM 1613 C C . ALA A 1 210 ? -34.298 -9.630 53.331 1.00 95.94 210 ALA A C 1
ATOM 1615 O O . ALA A 1 210 ? -34.914 -10.040 54.312 1.00 95.94 210 ALA A O 1
ATOM 1616 N N . THR A 1 211 ? -33.114 -10.144 52.977 1.00 95.44 211 THR A N 1
ATOM 1617 C CA . THR A 1 211 ? -32.470 -11.218 53.753 1.00 95.44 211 THR A CA 1
ATOM 1618 C C . THR A 1 211 ? -32.068 -10.773 55.156 1.00 95.44 211 THR A C 1
ATOM 1620 O O . THR A 1 211 ? -32.258 -11.529 56.104 1.00 95.44 211 THR A O 1
ATOM 1623 N N . ILE A 1 212 ? -31.574 -9.540 55.317 1.00 95.50 212 ILE A N 1
ATOM 1624 C CA . ILE A 1 212 ? -31.237 -8.980 56.631 1.00 95.50 212 ILE A CA 1
ATOM 1625 C C . ILE A 1 212 ? -32.508 -8.868 57.476 1.00 95.50 212 ILE A C 1
ATOM 1627 O O . ILE A 1 212 ? -32.536 -9.387 58.584 1.00 95.50 212 ILE A O 1
ATOM 1631 N N . THR A 1 213 ? -33.581 -8.276 56.943 1.00 95.12 213 THR A N 1
ATOM 1632 C CA . THR A 1 213 ? -34.858 -8.143 57.663 1.00 95.12 213 THR A CA 1
ATOM 1633 C C . THR A 1 213 ? -35.490 -9.485 58.028 1.00 95.12 213 THR A C 1
ATOM 1635 O O . THR A 1 213 ? -36.168 -9.563 59.035 1.00 95.12 213 THR A O 1
ATOM 1638 N N . TYR A 1 214 ? -35.288 -10.541 57.238 1.00 94.62 214 TYR A N 1
ATOM 1639 C CA . TYR A 1 214 ? -35.771 -11.882 57.584 1.00 94.62 214 TYR A CA 1
ATOM 1640 C C . TYR A 1 214 ? -34.960 -12.544 58.712 1.00 94.62 214 TYR A C 1
ATOM 1642 O O . TYR A 1 214 ? -35.460 -13.427 59.403 1.00 94.62 214 TYR A O 1
ATOM 1650 N N . THR A 1 215 ? -33.689 -12.165 58.859 1.00 90.56 215 THR A N 1
ATOM 1651 C CA . THR A 1 215 ? -32.768 -12.792 59.818 1.00 90.56 215 THR A CA 1
ATOM 1652 C C . THR A 1 215 ? -32.843 -12.155 61.213 1.00 90.56 215 THR A C 1
ATOM 1654 O O . THR A 1 215 ? -32.493 -12.814 62.190 1.00 90.56 215 THR A O 1
ATOM 1657 N N . TYR A 1 216 ? -33.277 -10.895 61.304 1.00 81.94 216 TYR A N 1
ATOM 1658 C CA . TYR A 1 216 ? -33.489 -10.148 62.552 1.00 81.94 216 TYR A CA 1
ATOM 1659 C C . TYR A 1 216 ? -34.961 -10.159 62.967 1.00 81.94 216 TYR A C 1
ATOM 1661 O O . TYR A 1 216 ? -35.207 -10.190 64.193 1.00 81.94 216 TYR A O 1
#

Radius of gyration: 24.79 Å; chains: 1; bounding box: 65×48×83 Å

Foldseek 3Di:
DDPDPQVWDKAWQDQDDPDPPRAPAPPPPQPPDPDHDDDDPPQPPDDFNYKHKYFAFDFAQAKWFFQEFQDPQSKFWKACCVQPNDRDTDIAGHDSVRHVVPDPVSCCVQRHRKIKIWGFQDLPQQFTWIWIFGDDPPGGTDIGTSGDSRGMRAGGIGTHPTGMTMTGHHGGDCSGNSNVPDDDDDDDDDPVVVVVVVVVVVVVVVVVVVVVVVVD

Secondary structure (DSSP, 8-state):
-------PEEEE-B--TT-SSSS------TTS-SS-SS----TTS--TTBEEEEETTPBPSSEEEEEEESSGGGEEEEE-HHHH---SEEEEE--HHHHT--SHHHHHHHSTT-EEEEPPP-S-TT---EEEEEEETTTEEEEEE---GGGEE-TT-EEES-SEEEEEEEE-GGGSHHHHHS--------HHHHHHHHHHHHHHHHHHHHHHHHH-

Organism: NCBI:txid358040